Protein AF-A0A9W7ZQ31-F1 (afdb_monomer)

Secondary structure (DSSP, 8-state):
--GGGG-HHHHHHHHH-TTEEEEEEETTEEEEEEETTEEEE-EEEHHHHHHHS--TTSHHHHHHTTT--SS------EEEEE------SSS---HHHHHHTS-EEEEEE-HHHH--TT-TTPPPHHHHHHTTSS-EEE-HHHHHHHS-HHHHHHHHHHHHHHHHHHH--B-TTT--BEEEETTTTEEEEPP---SSTTSPPSSPPPGGGSS--GGGS-----EEEE-EEPTTSSEEEEB--TTSPTTB-B-EEEEPPTT--HHHHHHHHHHHHH--------------------EEEEHHHHHHHHHHHHHH----SS-SSS-B---TTSHHHHHHHHHHHS-TT--

Solvent-accessible surface area (backbone atoms only — not comparable to full-atom values): 20724 Å² total; per-residue (Å²): 130,68,77,65,42,70,36,44,71,53,48,32,48,45,57,64,15,88,51,18,35,31,40,45,24,50,73,76,21,34,35,24,32,76,48,83,79,46,26,44,81,41,65,44,40,26,68,59,47,56,75,77,41,79,68,77,44,36,81,77,38,61,65,45,74,79,62,72,71,90,83,77,80,75,62,60,49,27,63,75,50,68,60,69,86,76,83,83,61,96,64,85,63,63,55,67,70,54,55,46,76,28,45,26,39,33,28,38,45,50,44,84,70,76,67,60,92,87,66,89,86,67,81,50,74,65,55,61,60,43,72,79,47,89,54,44,74,37,56,52,74,57,45,53,76,19,36,52,78,72,53,35,55,56,48,51,53,41,52,55,44,50,52,47,55,71,72,50,42,45,30,92,89,76,66,42,56,35,42,70,35,47,43,41,56,25,43,43,63,60,78,69,76,40,97,41,99,88,47,73,55,84,55,82,84,58,71,78,75,55,81,90,57,71,90,32,41,81,86,81,84,55,59,45,73,44,81,45,66,41,97,84,70,54,32,36,42,28,12,37,44,90,90,47,52,70,57,38,38,36,40,43,33,43,67,53,53,94,93,55,51,71,62,52,30,48,34,50,46,42,30,73,66,62,68,46,87,64,82,91,76,82,92,87,83,90,75,94,85,88,58,75,34,67,45,80,43,45,52,68,58,52,49,48,38,53,50,53,42,69,74,65,77,48,90,45,62,63,44,93,70,71,62,17,65,60,60,79,88,40,65,55,31,46,52,51,52,52,60,67,68,56,66,96,84,80,124

Organism: NCBI:txid78921

Sequence (347 aa):
MSPQRSNTPLLSHLFTSPKARFIIFRDAEVLATGNDRAAQLDYLSARDILSLFRNPYSNETTALAATEPSGLTLPDWVLLGVEADHPTEHHHPDLPAFYAEQPVYWAVNVAPMCRQPGQEGTVEPLDRLLTQRPSTFSPPRQTGLALSSRESVLFAQATAMIDWNRRNQFCPSCGRHTVSSEAGYKRVCIPAEPAEPTATPVAPPCVNSRGVHNSAYPRTDAVAIVCVMSPDGQRVLLGRKAAFPKRWYTCVAGFVEPGETLENAVRREVLEETGVIVGNVIYYASQPWELDDAKWFDRGEVLKAIAEHTSTGQDRTTAAEGLALPPPFSIAFQLLKFWASQEKSLL

pLDDT: mean 77.86, std 16.25, range [33.97, 96.31]

Foldseek 3Di:
DDPQLQPLVLLLLQLQFQLEWEWEAAQLWTKWADDLQAIDGHTDGSVLDVVQDPRCSDPVNVVCVVPDDPDDADWQKAWLAFDDDPDPDPDPDPVSVVSSNTRTYIYTHCNVVVDDPPDDPDQRSVNVVCVVDNIDTHHLVSNLLNYDPVVNSSSVSRSQLNVLCVVLQAQPQPRAGWHAGSRSFFTHGDQQDAPDPPDDRPDDDGPVNDDDDCSGGRDDWDKAWDFAADPQLFKTKWAADPPAQPQETFTQMDTADVPHDSVRNVQVRCCVAPVDGDDDDDDDDDDDDHGGHIDMDGLVLLVVQVVVCVPPVDQCSPDVDGHHYDHCVDPRNVNSVVSSPDDSPPD

Nearest PDB structures (foldseek):
  6o3p-assembly1_B  TM=7.756E-01  e=2.724E-26  Mus musculus
  6o3p-assembly1_A  TM=7.764E-01  e=5.882E-25  Mus musculus
  6scx-assembly1_A  TM=7.846E-01  e=4.133E-24  Homo sapiens
  6scx-assembly1_B  TM=7.965E-01  e=1.707E-23  Homo sapiens
  6scx-assembly2_C-2  TM=7.894E-01  e=1.197E-23  Homo sapiens

Mean predicted aligned error: 11.86 Å

InterPro domains:
  IPR000086 NUDIX hydrolase domain [PF00293] (219-317)
  IPR000086 NUDIX hydrolase domain [PS51462] (218-347)
  IPR015376 Zinc ribbon, NADH pyrophosphatase [PF09297] (166-191)
  IPR015797 NUDIX hydrolase-like domain superfamily [SSF55811] (151-309)
  IPR020084 NUDIX hydrolase, conserved site [PS00893] (254-275)
  IPR049734 NADH pyrophosphatase-like, C-terminal domain [cd03429] (221-340)
  IPR050241 NAD-capped RNA hydrolase NudC subfamily [PTHR42904] (2-290)

Radius of gyration: 24.34 Å; Cα contacts (8 Å, |Δi|>4): 531; chains: 1; bounding box: 62×54×70 Å

Structure (mmCIF, N/CA/C/O backbone):
data_AF-A0A9W7ZQ31-F1
#
_entry.id   AF-A0A9W7ZQ31-F1
#
loop_
_atom_site.group_PDB
_atom_site.id
_atom_site.type_symbol
_atom_site.label_atom_id
_atom_site.label_alt_id
_atom_site.label_comp_id
_atom_site.label_asym_id
_atom_site.label_entity_id
_atom_site.label_seq_id
_atom_site.pdbx_PDB_ins_code
_atom_site.Cartn_x
_atom_site.Cartn_y
_atom_site.Cartn_z
_atom_site.occupancy
_atom_site.B_iso_or_equiv
_atom_site.auth_seq_id
_atom_site.auth_comp_id
_atom_site.auth_asym_id
_atom_site.auth_atom_id
_atom_site.pdbx_PDB_model_num
ATOM 1 N N . MET A 1 1 ? -4.568 4.931 -14.951 1.00 52.12 1 MET A N 1
ATOM 2 C CA . MET A 1 1 ? -3.194 5.105 -14.420 1.00 52.12 1 MET A CA 1
ATOM 3 C C . MET A 1 1 ? -2.607 6.394 -14.964 1.00 52.12 1 MET A C 1
ATOM 5 O O . MET A 1 1 ? -3.062 6.839 -16.011 1.00 52.12 1 MET A O 1
ATOM 9 N N . SER A 1 2 ? 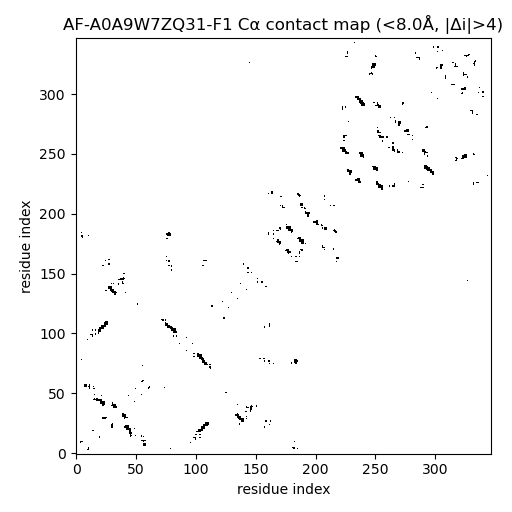-1.644 7.002 -14.262 1.00 61.31 2 SER A N 1
ATOM 10 C CA . SER A 1 2 ? -0.999 8.239 -14.725 1.00 61.31 2 SER A CA 1
ATOM 11 C C . SER A 1 2 ? -0.196 7.980 -16.013 1.00 61.31 2 SER A C 1
ATOM 13 O O . SER A 1 2 ? 0.644 7.077 -16.003 1.00 61.31 2 SER A O 1
ATOM 15 N N . PRO A 1 3 ? -0.391 8.763 -17.093 1.00 59.47 3 PRO A N 1
ATOM 16 C CA . PRO A 1 3 ? 0.323 8.597 -18.368 1.00 59.47 3 PRO A CA 1
ATOM 17 C C . PRO A 1 3 ? 1.846 8.781 -18.249 1.00 59.47 3 PRO A C 1
ATOM 19 O O . PRO A 1 3 ? 2.599 8.383 -19.133 1.00 59.47 3 PRO A O 1
ATOM 22 N N . GLN A 1 4 ? 2.323 9.350 -17.140 1.00 72.81 4 GLN A N 1
ATOM 23 C CA . GLN A 1 4 ? 3.748 9.548 -16.873 1.00 72.81 4 GLN A CA 1
ATOM 24 C C . GLN A 1 4 ? 4.483 8.232 -16.579 1.00 72.81 4 GLN A C 1
ATOM 26 O O . GLN A 1 4 ? 5.676 8.120 -16.842 1.00 72.81 4 GLN A O 1
ATOM 31 N N . ARG A 1 5 ? 3.776 7.214 -16.071 1.00 84.44 5 ARG A N 1
ATOM 32 C CA . ARG A 1 5 ? 4.381 5.946 -15.631 1.00 84.44 5 ARG A CA 1
ATOM 33 C C . ARG A 1 5 ? 4.799 5.026 -16.773 1.00 84.44 5 ARG A C 1
ATOM 35 O O . ARG A 1 5 ? 5.533 4.081 -16.530 1.00 84.44 5 ARG A O 1
ATOM 42 N N . SER A 1 6 ? 4.372 5.299 -18.001 1.00 83.44 6 SER A N 1
ATOM 43 C CA . SER A 1 6 ? 4.790 4.576 -19.209 1.00 83.44 6 SER A CA 1
ATOM 44 C C . SER A 1 6 ? 5.765 5.374 -20.085 1.00 83.44 6 SER A C 1
ATOM 46 O O . SER A 1 6 ? 6.171 4.894 -21.139 1.00 83.44 6 SER A O 1
ATOM 48 N N . ASN A 1 7 ? 6.128 6.600 -19.689 1.00 85.25 7 ASN A N 1
ATOM 49 C CA . ASN A 1 7 ? 7.012 7.472 -20.460 1.00 85.25 7 ASN A CA 1
ATOM 50 C C . ASN A 1 7 ? 8.479 7.216 -20.078 1.00 85.25 7 ASN A C 1
ATOM 52 O O . ASN A 1 7 ? 9.014 7.859 -19.179 1.00 85.25 7 ASN A O 1
ATOM 56 N N . THR A 1 8 ? 9.128 6.272 -20.761 1.00 85.62 8 THR A N 1
ATOM 57 C CA . THR A 1 8 ? 10.515 5.862 -20.478 1.00 85.62 8 THR A CA 1
ATOM 58 C C . THR A 1 8 ? 11.519 7.028 -20.446 1.00 85.62 8 THR A C 1
ATOM 60 O O . THR A 1 8 ? 12.262 7.106 -19.467 1.00 85.62 8 THR A O 1
ATOM 63 N N . PRO A 1 9 ? 11.532 7.978 -21.410 1.00 85.75 9 PRO A N 1
ATOM 64 C CA . PRO A 1 9 ? 12.397 9.160 -21.321 1.00 85.75 9 PRO A CA 1
ATOM 65 C C . PRO A 1 9 ? 12.208 9.974 -20.035 1.00 85.75 9 PRO A C 1
ATOM 67 O O . PRO A 1 9 ? 13.188 10.320 -19.374 1.00 85.75 9 PRO A O 1
ATOM 70 N N . LEU A 1 10 ? 10.955 10.232 -19.643 1.00 85.56 10 LEU A N 1
ATOM 71 C CA . LEU A 1 10 ? 10.645 10.937 -18.399 1.00 85.56 10 LEU A CA 1
ATOM 72 C C . LEU A 1 10 ? 11.101 10.136 -17.175 1.00 85.56 10 LEU A C 1
ATOM 74 O O . LEU A 1 10 ? 11.733 10.695 -16.285 1.00 85.56 10 LEU A O 1
ATOM 78 N N . LEU A 1 11 ? 10.820 8.832 -17.129 1.00 89.00 11 LEU A N 1
ATOM 79 C CA . LEU A 1 11 ? 11.230 7.972 -16.016 1.00 89.00 11 LEU A CA 1
ATOM 80 C C . LEU A 1 11 ? 12.748 7.928 -15.864 1.00 89.00 11 LEU A C 1
ATOM 82 O O . LEU A 1 11 ? 13.242 8.045 -14.748 1.00 89.00 11 LEU A O 1
ATOM 86 N N . SER A 1 12 ? 13.479 7.817 -16.974 1.00 89.88 12 SER A N 1
ATOM 87 C CA . SER A 1 12 ? 14.940 7.883 -16.985 1.00 89.88 12 SER A CA 1
ATOM 88 C C . SER A 1 12 ? 15.430 9.194 -16.389 1.00 89.88 12 SER A C 1
ATOM 90 O O . SER A 1 12 ? 16.311 9.188 -15.533 1.00 89.88 12 SER A O 1
ATOM 92 N N . HIS A 1 13 ? 14.828 10.308 -16.800 1.00 88.94 13 HIS A N 1
ATOM 93 C CA . HIS A 1 13 ? 15.183 11.621 -16.290 1.00 88.94 13 HIS A CA 1
ATOM 94 C C . HIS A 1 13 ? 14.926 11.740 -14.777 1.00 88.94 13 HIS A C 1
ATOM 96 O O . HIS A 1 13 ? 15.836 12.079 -14.018 1.00 88.94 13 HIS A O 1
ATOM 102 N N . LEU A 1 14 ? 13.722 11.368 -14.326 1.00 91.00 14 LEU A N 1
ATOM 103 C CA . LEU A 1 14 ? 13.330 11.357 -12.913 1.00 91.00 14 LEU A CA 1
ATOM 104 C C . LEU A 1 14 ? 14.219 10.441 -12.062 1.00 91.00 14 LEU A C 1
ATOM 106 O O . LEU A 1 14 ? 14.553 10.784 -10.932 1.00 91.00 14 LEU A O 1
ATOM 110 N N . PHE A 1 15 ? 14.618 9.286 -12.591 1.00 91.62 15 PHE A N 1
ATOM 111 C CA . PHE A 1 15 ? 15.484 8.333 -11.896 1.00 91.62 15 PHE A CA 1
ATOM 112 C C . PHE A 1 15 ? 16.885 8.905 -11.646 1.00 91.62 15 PHE A C 1
ATOM 114 O O . PHE A 1 15 ? 17.482 8.672 -10.599 1.00 91.62 15 PHE A O 1
ATOM 121 N N . THR A 1 16 ? 17.406 9.679 -12.600 1.00 92.06 16 THR A N 1
ATOM 122 C CA . THR A 1 16 ? 18.737 10.301 -12.510 1.00 92.06 16 THR A CA 1
ATOM 123 C C . THR A 1 16 ? 18.748 11.664 -11.818 1.00 92.06 16 THR A C 1
ATOM 125 O O . THR A 1 16 ? 19.819 12.246 -11.654 1.00 92.06 16 THR A O 1
ATOM 128 N N . SER A 1 17 ? 17.585 12.191 -11.420 1.00 91.31 17 SER A N 1
ATOM 129 C CA . SER A 1 17 ? 17.490 13.529 -10.832 1.00 91.31 17 SER A CA 1
ATOM 130 C C . SER A 1 17 ? 18.308 13.625 -9.535 1.00 91.31 17 SER A C 1
ATOM 132 O O . SER A 1 17 ? 18.201 12.750 -8.672 1.00 91.31 17 SER A O 1
ATOM 134 N N . PRO A 1 18 ? 19.077 14.709 -9.314 1.00 91.00 18 PRO A N 1
ATOM 135 C CA . PRO A 1 18 ? 19.783 14.924 -8.049 1.00 91.00 18 PRO A CA 1
ATOM 136 C C . PRO A 1 18 ? 18.826 15.099 -6.858 1.00 91.00 18 PRO A C 1
ATOM 138 O O . PRO A 1 18 ? 19.247 14.977 -5.709 1.00 91.00 18 PRO A O 1
ATOM 141 N N . LYS A 1 19 ? 17.540 15.372 -7.122 1.00 91.62 19 LYS A N 1
ATOM 142 C CA . LYS A 1 19 ? 16.470 15.486 -6.122 1.00 91.62 19 LYS A CA 1
ATOM 143 C C . LYS A 1 19 ? 15.714 14.168 -5.909 1.00 91.62 19 LYS A C 1
ATOM 145 O O . LYS A 1 19 ? 14.787 14.132 -5.098 1.00 91.62 19 LYS A O 1
ATOM 150 N N . ALA A 1 20 ? 16.098 13.095 -6.605 1.00 93.12 20 ALA A N 1
ATOM 151 C CA . ALA A 1 20 ? 15.500 11.783 -6.426 1.00 93.12 20 ALA A CA 1
ATOM 152 C C . ALA A 1 20 ? 15.891 11.166 -5.081 1.00 93.12 20 ALA A C 1
ATOM 154 O O . ALA A 1 20 ? 17.064 11.143 -4.694 1.00 93.12 20 ALA A O 1
ATOM 155 N N . ARG A 1 21 ? 14.881 10.648 -4.386 1.00 95.44 21 ARG A N 1
ATOM 156 C CA . ARG A 1 21 ? 14.984 9.993 -3.086 1.00 95.44 21 ARG A CA 1
ATOM 157 C C . ARG A 1 21 ? 14.442 8.578 -3.191 1.00 95.44 21 ARG A C 1
ATOM 159 O O . ARG A 1 21 ? 13.299 8.373 -3.600 1.00 95.44 21 ARG A O 1
ATOM 166 N N . PHE A 1 22 ? 15.257 7.610 -2.802 1.00 95.56 22 PHE A N 1
ATOM 167 C CA . PHE A 1 22 ? 14.946 6.192 -2.927 1.00 95.56 22 PHE A CA 1
ATOM 168 C C . PHE A 1 22 ? 14.743 5.572 -1.551 1.00 95.56 22 PHE A C 1
ATOM 170 O O . PHE A 1 22 ? 15.669 5.542 -0.741 1.00 95.56 22 PHE A O 1
ATOM 177 N N . ILE A 1 23 ? 13.535 5.068 -1.308 1.00 95.56 23 ILE A N 1
ATOM 178 C CA . ILE A 1 23 ? 13.203 4.253 -0.142 1.00 95.56 23 ILE A CA 1
ATOM 179 C C . ILE A 1 23 ? 13.668 2.827 -0.426 1.00 95.56 23 ILE A C 1
ATOM 181 O O . ILE A 1 23 ? 13.251 2.206 -1.411 1.00 95.56 23 ILE A O 1
ATOM 185 N N . ILE A 1 24 ? 14.533 2.310 0.439 1.00 93.56 24 ILE A N 1
ATOM 186 C CA . ILE A 1 24 ? 15.145 0.997 0.255 1.00 93.56 24 ILE A CA 1
ATOM 187 C C . ILE A 1 24 ? 14.440 -0.020 1.133 1.00 93.56 24 ILE A C 1
ATOM 189 O O . ILE A 1 24 ? 14.328 0.162 2.345 1.00 93.56 24 ILE A O 1
ATOM 193 N N . PHE A 1 25 ? 14.011 -1.110 0.512 1.00 92.19 25 PHE A N 1
ATOM 194 C CA . PHE A 1 25 ? 13.491 -2.280 1.192 1.00 92.19 25 PHE A CA 1
ATOM 195 C C . PHE A 1 25 ? 14.459 -3.446 1.046 1.00 92.19 25 PHE A C 1
ATOM 197 O O . PHE A 1 25 ? 15.050 -3.646 -0.017 1.00 92.19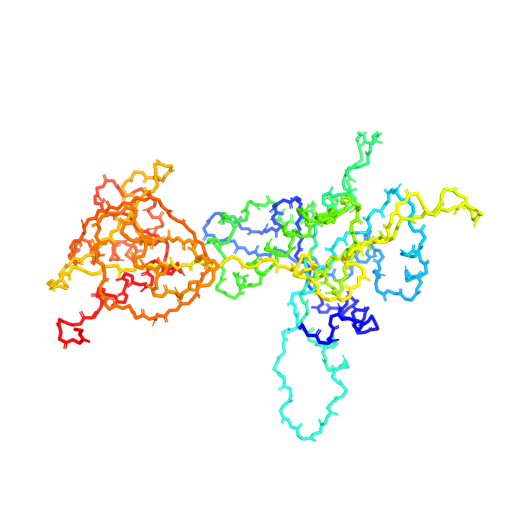 25 PHE A O 1
ATOM 204 N N . ARG A 1 26 ? 14.566 -4.251 2.098 1.00 87.50 26 ARG A N 1
ATOM 205 C CA . ARG A 1 26 ? 15.168 -5.582 2.070 1.00 87.50 26 ARG A CA 1
ATOM 206 C C . ARG A 1 26 ? 14.091 -6.565 2.506 1.00 87.50 26 ARG A C 1
ATOM 208 O O . ARG A 1 26 ? 13.668 -6.584 3.657 1.00 87.50 26 ARG A O 1
ATOM 215 N N . ASP A 1 27 ? 13.594 -7.331 1.542 1.00 83.44 27 ASP A N 1
ATOM 216 C CA . ASP A 1 27 ? 12.417 -8.181 1.680 1.00 83.44 27 ASP A CA 1
ATOM 217 C C . ASP A 1 27 ? 11.170 -7.368 2.048 1.00 83.44 27 ASP A C 1
ATOM 219 O O . ASP A 1 27 ? 10.549 -6.770 1.171 1.00 83.44 27 ASP A O 1
ATOM 223 N N . ALA A 1 28 ? 10.759 -7.407 3.316 1.00 81.06 28 ALA A N 1
ATOM 224 C CA . ALA A 1 28 ? 9.646 -6.616 3.831 1.00 81.06 28 ALA A CA 1
ATOM 225 C C . ALA A 1 28 ? 10.127 -5.417 4.649 1.00 81.06 28 ALA A C 1
ATOM 227 O O . ALA A 1 28 ? 9.328 -4.532 4.910 1.00 81.06 28 ALA A O 1
ATOM 228 N N . GLU A 1 29 ? 11.383 -5.385 5.084 1.00 90.62 29 GLU A N 1
ATOM 229 C CA . GLU A 1 29 ? 11.884 -4.364 6.000 1.00 90.62 29 GLU A CA 1
ATOM 230 C C . GLU A 1 29 ? 12.310 -3.114 5.242 1.00 90.62 29 GLU A C 1
ATOM 232 O O . GLU A 1 29 ? 12.837 -3.203 4.134 1.00 90.62 29 GLU A O 1
ATOM 237 N N . VAL A 1 30 ? 12.093 -1.949 5.847 1.00 93.06 30 VAL A N 1
ATOM 238 C CA . VAL A 1 30 ? 12.426 -0.646 5.262 1.00 93.06 30 VAL A CA 1
ATOM 239 C C . VAL A 1 30 ? 13.655 -0.062 5.941 1.00 93.06 30 VAL A C 1
ATOM 241 O O . VAL A 1 30 ? 13.819 -0.189 7.155 1.00 93.06 30 VAL A O 1
ATOM 244 N N . LEU A 1 31 ? 14.519 0.588 5.168 1.00 93.31 31 LEU A N 1
ATOM 245 C CA . LEU A 1 31 ? 15.643 1.337 5.706 1.00 93.31 31 LEU A CA 1
ATOM 246 C C . LEU A 1 31 ? 15.135 2.606 6.404 1.00 93.31 31 LEU A C 1
ATOM 248 O O . LEU A 1 31 ? 14.557 3.496 5.776 1.00 93.31 31 LEU A O 1
ATOM 252 N N . ALA A 1 32 ? 15.358 2.686 7.709 1.00 92.62 32 ALA A N 1
ATOM 253 C CA . ALA A 1 32 ? 14.934 3.806 8.533 1.00 92.62 32 ALA A CA 1
ATOM 254 C C . ALA A 1 32 ? 16.012 4.165 9.561 1.00 92.62 32 ALA A C 1
ATOM 256 O O . ALA A 1 32 ? 16.926 3.387 9.841 1.00 92.62 32 ALA A O 1
ATOM 257 N N . THR A 1 33 ? 15.893 5.359 10.126 1.00 89.62 33 THR A N 1
ATOM 258 C CA . THR A 1 33 ? 16.671 5.812 11.283 1.00 89.62 33 THR A CA 1
ATOM 259 C C . THR A 1 33 ? 15.746 6.047 12.471 1.00 89.62 33 THR A C 1
ATOM 261 O O . THR A 1 33 ? 14.526 6.152 12.318 1.00 89.62 33 THR A O 1
ATOM 264 N N . GLY A 1 34 ? 16.335 6.167 13.658 1.00 82.69 34 GLY A N 1
ATOM 265 C CA . GLY A 1 34 ? 15.606 6.457 14.887 1.00 82.69 34 GLY A CA 1
ATOM 266 C C . GLY A 1 34 ? 15.269 5.201 15.683 1.00 82.69 34 GLY A C 1
ATOM 267 O O . GLY A 1 34 ? 16.009 4.220 15.658 1.00 82.69 34 GLY A O 1
ATOM 268 N N . ASN A 1 35 ? 14.191 5.262 16.457 1.00 74.06 35 ASN A N 1
ATOM 269 C CA . ASN A 1 35 ? 13.749 4.176 17.331 1.00 74.06 35 ASN A CA 1
ATOM 270 C C . ASN A 1 35 ? 12.234 3.963 17.213 1.00 74.06 35 ASN A C 1
ATOM 272 O O . ASN A 1 35 ? 11.543 4.697 16.510 1.00 74.06 35 ASN A O 1
ATOM 276 N N . ASP A 1 36 ? 11.709 3.004 17.970 1.00 67.00 36 ASP A N 1
ATOM 277 C CA . ASP A 1 36 ? 10.298 2.588 17.976 1.00 67.00 36 ASP A CA 1
ATOM 278 C C . ASP A 1 36 ? 9.293 3.710 18.268 1.00 67.00 36 ASP A C 1
ATOM 280 O O . ASP A 1 36 ? 8.093 3.521 18.092 1.00 67.00 36 ASP A O 1
ATOM 284 N N . ARG A 1 37 ? 9.756 4.863 18.764 1.00 67.50 37 ARG A N 1
ATOM 285 C CA . ARG A 1 37 ? 8.916 6.007 19.145 1.00 67.50 37 ARG A CA 1
ATOM 286 C C . ARG A 1 37 ? 9.047 7.195 18.201 1.00 67.50 37 ARG A C 1
ATOM 288 O O . ARG A 1 37 ? 8.192 8.073 18.221 1.00 67.50 37 ARG A O 1
ATOM 295 N N . ALA A 1 38 ? 10.127 7.251 17.435 1.00 78.75 38 ALA A N 1
ATOM 296 C CA . ALA A 1 38 ? 10.403 8.307 16.479 1.00 78.75 38 ALA A CA 1
ATOM 297 C C . ALA A 1 38 ? 11.283 7.718 15.380 1.00 78.75 38 ALA A C 1
ATOM 299 O O . ALA A 1 38 ? 12.502 7.606 15.544 1.00 78.75 38 ALA A O 1
ATOM 300 N N . ALA A 1 39 ? 10.642 7.323 14.284 1.00 84.50 39 ALA A N 1
ATOM 301 C CA . ALA A 1 39 ? 11.318 6.808 13.109 1.00 84.50 39 ALA A CA 1
ATOM 302 C C . ALA A 1 39 ? 11.320 7.871 12.010 1.00 84.50 39 ALA A C 1
ATOM 304 O O . ALA A 1 39 ? 10.409 8.694 11.916 1.00 84.50 39 ALA A O 1
ATOM 305 N N . GLN A 1 40 ? 12.340 7.833 11.163 1.00 90.94 40 GLN A N 1
ATOM 306 C CA . GLN A 1 40 ? 12.386 8.591 9.916 1.00 90.94 40 GLN A CA 1
ATOM 307 C C . GLN A 1 40 ? 12.823 7.658 8.800 1.00 90.94 40 GLN A C 1
ATOM 309 O O . GLN A 1 40 ? 13.705 6.817 9.004 1.00 90.94 40 GLN A O 1
ATOM 314 N N . LEU A 1 41 ? 12.218 7.804 7.624 1.00 92.62 41 LEU A N 1
ATOM 315 C CA . LEU A 1 41 ? 12.675 7.058 6.461 1.00 92.62 41 LEU A CA 1
ATOM 316 C C . LEU A 1 41 ? 14.079 7.531 6.096 1.00 92.62 41 LEU A C 1
ATOM 318 O O . LEU A 1 41 ? 14.338 8.735 6.036 1.00 92.62 41 LEU A O 1
ATOM 322 N N . ASP A 1 42 ? 14.975 6.585 5.830 1.00 93.38 42 ASP A N 1
ATOM 323 C CA . ASP A 1 42 ? 16.252 6.924 5.226 1.00 93.38 42 ASP A CA 1
ATOM 324 C C . ASP A 1 42 ? 16.151 6.805 3.707 1.00 93.38 42 ASP A C 1
ATOM 326 O O . ASP A 1 42 ? 15.541 5.877 3.170 1.00 93.38 42 ASP A O 1
ATOM 330 N N . TYR A 1 43 ? 16.764 7.755 3.012 1.00 94.31 43 TYR A N 1
ATOM 331 C CA . TYR A 1 43 ? 16.704 7.849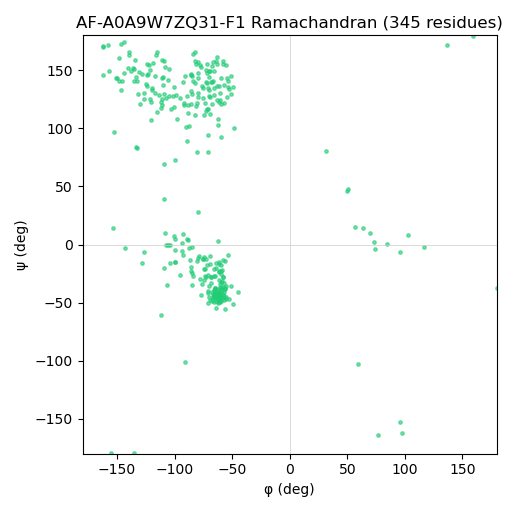 1.563 1.00 94.31 43 TYR A CA 1
ATOM 332 C C . TYR A 1 43 ? 18.106 7.751 0.981 1.00 94.31 43 TYR A C 1
ATOM 334 O O . TYR A 1 43 ? 19.020 8.467 1.402 1.00 94.31 43 TYR A O 1
ATOM 342 N N . LEU A 1 44 ? 18.255 6.923 -0.050 1.00 94.00 44 LEU A N 1
ATOM 343 C CA . LEU A 1 44 ? 19.422 6.987 -0.924 1.00 94.00 44 LEU A CA 1
ATOM 344 C C . LEU A 1 44 ? 19.195 8.023 -2.025 1.00 94.00 44 LEU A C 1
ATOM 346 O O . LEU A 1 44 ? 18.065 8.233 -2.474 1.00 94.00 44 LEU A O 1
ATOM 350 N N . SER A 1 45 ? 20.270 8.685 -2.444 1.00 94.44 45 SER A N 1
ATOM 351 C CA . SER A 1 45 ? 20.247 9.620 -3.570 1.00 94.44 45 SER A CA 1
ATOM 352 C C . SER A 1 45 ? 20.363 8.887 -4.909 1.00 94.44 45 SER A C 1
ATOM 354 O O . SER A 1 45 ? 20.807 7.739 -4.965 1.00 94.44 45 SER A O 1
ATOM 356 N N . ALA A 1 46 ? 20.060 9.569 -6.017 1.00 92.19 46 ALA A N 1
ATOM 357 C CA . ALA A 1 46 ? 20.362 9.040 -7.351 1.00 92.19 46 ALA A CA 1
ATOM 358 C C . ALA A 1 46 ? 21.847 8.679 -7.516 1.00 92.19 46 ALA A C 1
ATOM 360 O O . ALA A 1 46 ? 22.161 7.683 -8.156 1.00 92.19 46 ALA A O 1
ATOM 361 N N . ARG A 1 47 ? 22.772 9.441 -6.913 1.00 93.06 47 ARG A N 1
ATOM 362 C CA . ARG A 1 47 ? 24.211 9.137 -6.967 1.00 93.06 47 ARG A CA 1
ATOM 363 C C . ARG A 1 47 ? 24.532 7.812 -6.281 1.00 93.06 47 ARG A C 1
ATOM 365 O O . ARG A 1 47 ? 25.286 7.017 -6.834 1.00 93.06 47 ARG A O 1
ATOM 372 N N . ASP A 1 48 ? 23.961 7.587 -5.102 1.00 91.12 48 ASP A N 1
ATOM 373 C CA . ASP A 1 48 ? 24.136 6.339 -4.357 1.00 91.12 48 ASP A CA 1
ATOM 374 C C . ASP A 1 48 ? 23.603 5.159 -5.174 1.00 91.12 48 ASP A C 1
ATOM 376 O O . ASP A 1 48 ? 24.319 4.189 -5.413 1.00 91.12 48 ASP A O 1
ATOM 380 N N . ILE A 1 49 ? 22.380 5.286 -5.696 1.00 89.00 49 ILE A N 1
ATOM 381 C CA . ILE A 1 49 ? 21.733 4.264 -6.523 1.00 89.00 49 ILE A CA 1
ATOM 382 C C . ILE A 1 49 ? 22.518 3.981 -7.799 1.00 89.00 49 ILE A C 1
ATOM 384 O O . ILE A 1 49 ? 22.774 2.821 -8.096 1.00 89.00 49 ILE A O 1
ATOM 388 N N . LEU A 1 50 ? 22.955 5.007 -8.527 1.00 87.25 50 LEU A N 1
ATOM 389 C CA . LEU A 1 50 ? 23.694 4.842 -9.782 1.00 87.25 50 LEU A CA 1
ATOM 390 C C . LEU A 1 50 ? 25.124 4.321 -9.575 1.00 87.25 50 LEU A C 1
ATOM 392 O O . LEU A 1 50 ? 25.730 3.813 -10.515 1.00 87.25 50 LEU A O 1
ATOM 396 N N . SER A 1 51 ? 25.664 4.412 -8.354 1.00 85.69 51 SER A N 1
ATOM 397 C CA . SER A 1 51 ? 26.930 3.756 -7.999 1.00 85.69 51 SER A CA 1
ATOM 398 C C . SER A 1 51 ? 26.789 2.241 -7.810 1.00 85.69 51 SER A C 1
ATOM 400 O O . SER A 1 51 ? 27.777 1.514 -7.906 1.00 85.69 51 SER A O 1
ATOM 402 N N . LEU A 1 52 ? 25.563 1.770 -7.560 1.00 81.69 52 LEU A N 1
ATOM 403 C CA . LEU A 1 52 ? 25.230 0.371 -7.293 1.00 81.69 52 LEU A CA 1
ATOM 404 C C . LEU A 1 52 ? 24.520 -0.294 -8.482 1.00 81.69 52 LEU A C 1
ATOM 406 O O . LEU A 1 52 ? 24.712 -1.480 -8.741 1.00 81.69 52 LEU A O 1
ATOM 410 N N . PHE A 1 53 ? 23.701 0.466 -9.209 1.00 80.94 53 PHE A N 1
ATOM 411 C CA . PHE A 1 53 ? 22.752 -0.031 -10.198 1.00 80.94 53 PHE A CA 1
ATOM 412 C C . PHE A 1 53 ? 22.768 0.813 -11.471 1.00 80.94 53 PHE A C 1
ATOM 414 O O . PHE A 1 53 ? 23.022 2.015 -11.455 1.00 80.94 53 PHE A O 1
ATOM 421 N N . ARG A 1 54 ? 22.427 0.188 -12.601 1.00 82.31 54 ARG A N 1
ATOM 422 C CA . ARG A 1 54 ? 22.179 0.921 -13.849 1.00 82.31 54 ARG A CA 1
ATOM 423 C C . ARG A 1 54 ? 20.796 1.562 -13.820 1.00 82.31 54 ARG A C 1
ATOM 425 O O . ARG A 1 54 ? 19.883 1.050 -13.178 1.00 82.31 54 ARG A O 1
ATOM 432 N N . ASN A 1 55 ? 20.628 2.646 -14.576 1.00 85.50 55 ASN A N 1
ATOM 433 C CA . ASN A 1 55 ? 19.313 3.231 -14.814 1.00 85.50 55 ASN A CA 1
ATOM 434 C C . ASN A 1 55 ? 18.470 2.284 -15.698 1.00 85.50 55 ASN A C 1
ATOM 436 O O . ASN A 1 55 ? 18.786 2.140 -16.888 1.00 85.50 55 ASN A O 1
ATOM 440 N N . PRO A 1 56 ? 17.390 1.684 -15.161 1.00 82.69 56 PRO A N 1
ATOM 441 C CA . PRO A 1 56 ? 16.584 0.686 -15.867 1.00 82.69 56 PRO A CA 1
ATOM 442 C C . PRO A 1 56 ? 15.781 1.277 -17.036 1.00 82.69 56 PRO A C 1
ATOM 444 O O . PRO A 1 56 ? 15.310 0.543 -17.899 1.00 82.69 56 PRO A O 1
ATOM 447 N N . TYR A 1 57 ? 15.627 2.602 -17.076 1.00 85.12 57 TYR A N 1
ATOM 448 C CA . TYR A 1 57 ? 14.861 3.325 -18.090 1.00 85.12 57 TYR A CA 1
ATOM 449 C C . TYR A 1 57 ? 15.751 3.941 -19.178 1.00 85.12 57 TYR A C 1
ATOM 451 O O . TYR A 1 57 ? 15.261 4.661 -20.042 1.00 85.12 57 TYR A O 1
ATOM 459 N N . SER A 1 58 ? 17.060 3.683 -19.151 1.00 80.88 58 SER A N 1
ATOM 460 C CA . SER A 1 58 ? 17.965 4.134 -20.209 1.00 80.88 58 SER A CA 1
ATOM 461 C C . SER A 1 58 ? 17.719 3.375 -21.523 1.00 80.88 58 SER A C 1
ATOM 463 O O . SER A 1 58 ? 17.369 2.192 -21.519 1.00 80.88 58 SER A O 1
ATOM 465 N N . ASN A 1 59 ? 17.955 4.040 -22.660 1.00 64.31 59 ASN A N 1
ATOM 466 C CA . ASN A 1 59 ? 17.770 3.461 -24.001 1.00 64.31 59 ASN A CA 1
ATOM 467 C C . ASN A 1 59 ? 18.640 2.211 -24.252 1.00 64.31 59 ASN A C 1
ATOM 469 O O . ASN A 1 59 ? 18.283 1.361 -25.061 1.00 64.31 59 ASN A O 1
ATOM 473 N N . GLU A 1 60 ? 19.766 2.073 -23.545 1.00 52.78 60 GLU A N 1
ATOM 474 C CA . GLU A 1 60 ? 20.635 0.891 -23.622 1.00 52.78 60 GLU A CA 1
ATOM 475 C C . GLU A 1 60 ? 20.032 -0.327 -22.903 1.00 52.78 60 GLU A C 1
ATOM 477 O O . GLU A 1 60 ? 20.284 -1.464 -23.290 1.00 52.78 60 GLU A O 1
ATOM 482 N N . THR A 1 61 ? 19.190 -0.110 -21.886 1.00 51.09 61 THR A N 1
ATOM 483 C CA . THR A 1 61 ? 18.586 -1.190 -21.083 1.00 51.09 61 THR A CA 1
ATOM 484 C C . THR A 1 61 ? 17.316 -1.750 -21.729 1.00 51.09 61 THR A C 1
ATOM 486 O O . THR A 1 61 ? 16.985 -2.920 -21.542 1.00 51.09 61 THR A O 1
ATOM 489 N N . THR A 1 62 ? 16.631 -0.963 -22.568 1.00 46.84 62 THR A N 1
ATOM 490 C CA . THR A 1 62 ? 15.434 -1.409 -23.307 1.00 46.84 62 THR A CA 1
ATOM 491 C C . THR A 1 62 ? 15.750 -2.519 -24.317 1.00 46.84 62 THR A C 1
ATOM 493 O O . THR A 1 62 ? 14.892 -3.354 -24.590 1.00 46.84 62 THR A O 1
ATOM 496 N N . ALA A 1 63 ? 16.988 -2.567 -24.821 1.00 36.16 63 ALA A N 1
ATOM 497 C CA . ALA A 1 63 ? 17.477 -3.645 -25.678 1.00 36.16 63 ALA A CA 1
ATOM 498 C C . ALA A 1 63 ? 17.755 -4.950 -24.904 1.00 36.16 63 ALA A C 1
ATOM 500 O O . ALA A 1 63 ? 17.566 -6.026 -25.461 1.00 36.16 63 ALA A O 1
ATOM 501 N N . LEU A 1 64 ? 18.148 -4.866 -23.624 1.00 37.62 64 LEU A N 1
ATOM 502 C CA . LEU A 1 64 ? 18.449 -6.029 -22.777 1.00 37.62 64 LEU A CA 1
ATOM 503 C C . LEU A 1 64 ? 17.209 -6.639 -22.113 1.00 37.62 64 LEU A C 1
ATOM 505 O O . LEU A 1 64 ? 17.121 -7.859 -22.014 1.00 37.62 64 LEU A O 1
ATOM 509 N N . ALA A 1 65 ? 16.211 -5.834 -21.731 1.00 43.31 65 ALA A N 1
ATOM 510 C CA . ALA A 1 65 ? 14.957 -6.337 -21.152 1.00 43.31 65 ALA A CA 1
ATOM 511 C C . ALA A 1 65 ? 14.168 -7.259 -22.109 1.00 43.31 65 ALA A C 1
ATOM 513 O O . ALA A 1 65 ? 13.374 -8.080 -21.656 1.00 43.31 65 ALA A O 1
ATOM 514 N N . ALA A 1 66 ? 14.402 -7.137 -23.421 1.00 37.75 66 ALA A N 1
ATOM 515 C CA . ALA A 1 66 ? 13.862 -8.029 -24.447 1.00 37.75 66 ALA A CA 1
ATOM 516 C C . ALA A 1 66 ? 14.624 -9.364 -24.564 1.00 37.75 66 ALA A C 1
ATOM 518 O O . ALA A 1 66 ? 14.163 -10.261 -25.262 1.00 37.75 66 ALA A O 1
ATOM 519 N N . THR A 1 67 ? 15.777 -9.494 -23.905 1.00 37.56 67 THR A N 1
ATOM 520 C CA . THR A 1 67 ? 16.681 -10.643 -24.034 1.00 37.56 67 THR A CA 1
ATOM 521 C C . THR A 1 67 ? 17.063 -11.311 -22.720 1.00 37.56 67 THR A C 1
ATOM 523 O O . THR A 1 67 ? 17.721 -12.332 -22.811 1.00 37.56 67 THR A O 1
ATOM 526 N N . GLU A 1 68 ? 16.703 -10.790 -21.537 1.00 40.53 68 GLU A N 1
ATOM 527 C CA . GLU A 1 68 ? 17.139 -11.341 -20.236 1.00 40.53 68 GLU A CA 1
ATOM 528 C C . GLU A 1 68 ? 16.643 -12.786 -20.017 1.00 40.53 68 GLU A C 1
ATOM 530 O O . GLU A 1 68 ? 15.482 -13.001 -19.639 1.00 40.53 68 GLU A O 1
ATOM 535 N N . PRO A 1 69 ? 17.512 -13.800 -20.191 1.00 33.97 69 PRO A N 1
ATOM 536 C CA . PRO A 1 69 ? 17.201 -15.177 -19.873 1.00 33.97 69 PRO A CA 1
ATOM 537 C C . PRO A 1 69 ? 17.578 -15.387 -18.404 1.00 33.97 69 PRO A C 1
ATOM 539 O O . PRO A 1 69 ? 18.749 -15.329 -18.046 1.00 33.97 69 PRO A O 1
ATOM 542 N N . SER A 1 70 ? 16.582 -15.626 -17.548 1.00 41.66 70 SER A N 1
ATOM 543 C CA . SER A 1 70 ? 16.723 -16.316 -16.253 1.00 41.66 70 SER A CA 1
ATOM 544 C C . SER A 1 70 ? 18.074 -16.130 -15.528 1.00 41.66 70 SER A C 1
ATOM 546 O O . SER A 1 70 ? 18.922 -17.022 -15.575 1.00 41.66 70 SER A O 1
ATOM 548 N N . GLY A 1 71 ? 18.289 -15.013 -14.824 1.00 38.97 71 GLY A N 1
ATOM 549 C CA . GLY A 1 71 ? 19.469 -14.931 -13.952 1.00 38.97 71 GLY A CA 1
ATOM 550 C C . GLY A 1 71 ? 19.687 -13.640 -13.171 1.00 38.97 71 GLY A C 1
ATOM 551 O O . GLY A 1 71 ? 20.099 -13.709 -12.017 1.00 38.97 71 GLY A O 1
ATOM 552 N N . LEU A 1 72 ? 19.387 -12.473 -13.743 1.00 39.09 72 LEU A N 1
ATOM 553 C CA . LEU A 1 72 ? 19.557 -11.181 -13.068 1.00 39.09 72 LEU A CA 1
ATOM 554 C C . LEU A 1 72 ? 18.295 -10.334 -13.252 1.00 39.09 72 LEU A C 1
ATOM 556 O O . LEU A 1 72 ? 18.203 -9.481 -14.127 1.00 39.09 72 LEU A O 1
ATOM 560 N N . THR A 1 73 ? 17.289 -10.569 -12.409 1.00 52.09 73 THR A N 1
ATOM 561 C CA . THR A 1 73 ? 16.133 -9.672 -12.302 1.00 52.09 73 THR A CA 1
ATOM 562 C C . THR A 1 73 ? 16.611 -8.301 -11.836 1.00 52.09 73 THR A C 1
ATOM 564 O O . THR A 1 73 ? 16.966 -8.136 -10.668 1.00 52.09 73 THR A O 1
ATOM 567 N N . LEU A 1 74 ? 16.608 -7.312 -12.737 1.00 57.50 74 LEU A N 1
ATOM 568 C CA . LEU A 1 74 ? 16.608 -5.907 -12.332 1.00 57.50 74 LEU A CA 1
ATOM 569 C C . LEU A 1 74 ? 15.502 -5.723 -11.281 1.00 57.50 74 LEU A C 1
ATOM 571 O O . LEU A 1 74 ? 14.411 -6.276 -11.453 1.00 57.50 74 LEU A O 1
ATOM 575 N N . PRO A 1 75 ? 15.767 -5.007 -10.180 1.00 68.94 75 PRO A N 1
ATOM 576 C CA . PRO A 1 75 ? 14.796 -4.907 -9.108 1.00 68.94 75 PRO A CA 1
ATOM 577 C C . PRO A 1 75 ? 13.554 -4.148 -9.592 1.00 68.94 75 PRO A C 1
ATOM 579 O O . PRO A 1 75 ? 13.634 -3.276 -10.460 1.00 68.94 75 PRO A O 1
ATOM 582 N N . ASP A 1 76 ? 12.392 -4.485 -9.033 1.00 83.50 76 ASP A N 1
ATOM 583 C CA . ASP A 1 76 ? 11.129 -3.836 -9.383 1.00 83.50 76 ASP A CA 1
ATOM 584 C C . ASP A 1 76 ? 11.119 -2.400 -8.824 1.00 83.50 76 ASP A C 1
ATOM 586 O O . ASP A 1 76 ? 10.784 -2.164 -7.662 1.00 83.50 76 ASP A O 1
ATOM 590 N N . TRP A 1 77 ? 11.521 -1.431 -9.650 1.00 91.38 77 TRP A N 1
ATOM 591 C CA . TRP A 1 77 ? 11.522 -0.011 -9.297 1.00 91.38 77 TRP A CA 1
ATOM 592 C C . TRP A 1 77 ? 10.107 0.562 -9.317 1.00 91.38 77 TRP A C 1
ATOM 594 O O . TRP A 1 77 ? 9.415 0.506 -10.337 1.00 91.38 77 TRP A O 1
ATOM 604 N N . VAL A 1 78 ? 9.699 1.179 -8.210 1.00 94.25 78 VAL A N 1
ATOM 605 C CA . VAL A 1 78 ? 8.373 1.782 -8.052 1.00 94.25 78 VAL A CA 1
ATOM 606 C C . VAL A 1 78 ? 8.491 3.301 -7.992 1.00 94.25 78 VAL A C 1
ATOM 608 O O . VAL A 1 78 ? 9.112 3.829 -7.073 1.00 94.25 78 VAL A O 1
ATOM 611 N N . LEU A 1 79 ? 7.850 4.018 -8.918 1.00 94.44 79 LEU A N 1
ATOM 612 C CA . LEU A 1 79 ? 7.707 5.477 -8.831 1.00 94.44 79 LEU A CA 1
ATOM 613 C C . LEU A 1 79 ? 6.534 5.834 -7.908 1.00 94.44 79 LEU A C 1
ATOM 615 O O . LEU A 1 79 ? 5.369 5.618 -8.254 1.00 94.44 79 LEU A O 1
ATOM 619 N N . LEU A 1 80 ? 6.813 6.419 -6.747 1.00 93.44 80 LEU A N 1
ATOM 620 C CA . LEU A 1 80 ? 5.775 6.834 -5.796 1.00 93.44 80 LEU A CA 1
ATOM 621 C C . LEU A 1 80 ? 5.100 8.124 -6.262 1.00 93.44 80 LEU A C 1
ATOM 623 O O . LEU A 1 80 ? 3.869 8.205 -6.295 1.00 93.44 80 LEU A O 1
ATOM 627 N N . GLY A 1 81 ? 5.901 9.077 -6.737 1.00 89.94 81 GLY A N 1
ATOM 628 C CA . GLY A 1 81 ? 5.417 10.324 -7.311 1.00 89.94 81 GLY A CA 1
ATOM 629 C C . GLY A 1 81 ? 6.469 11.424 -7.305 1.00 89.94 81 GLY A C 1
ATOM 630 O O . GLY A 1 81 ? 7.591 11.235 -6.834 1.00 89.94 81 GLY A O 1
ATOM 631 N N . VAL A 1 82 ? 6.069 12.573 -7.838 1.00 88.12 82 VAL A N 1
ATOM 632 C CA . VAL A 1 82 ? 6.825 13.824 -7.804 1.00 88.12 82 VAL A CA 1
ATOM 633 C C . VAL A 1 82 ? 6.097 14.766 -6.856 1.00 88.12 82 VAL A C 1
ATOM 635 O O . VAL A 1 82 ? 4.883 14.935 -6.966 1.00 88.12 82 VAL A O 1
ATOM 638 N N . GLU A 1 83 ? 6.820 15.354 -5.914 1.00 86.25 83 GLU A N 1
ATOM 639 C CA . GLU A 1 83 ? 6.278 16.349 -5.002 1.00 86.25 83 GLU A CA 1
ATOM 640 C C . GLU A 1 83 ? 6.447 17.734 -5.618 1.00 86.25 83 GLU A C 1
ATOM 642 O O . GLU A 1 83 ? 7.537 18.298 -5.609 1.00 86.25 83 GLU A O 1
ATOM 647 N N . ALA A 1 84 ? 5.368 18.262 -6.184 1.00 77.81 84 ALA A N 1
ATOM 648 C CA . ALA A 1 84 ? 5.372 19.566 -6.824 1.00 77.81 84 ALA A CA 1
ATOM 649 C C . ALA A 1 84 ? 3.996 20.223 -6.730 1.00 77.81 84 ALA A C 1
ATOM 651 O O . ALA A 1 84 ? 2.976 19.556 -6.924 1.00 77.81 84 ALA A O 1
ATOM 652 N N . ASP A 1 85 ? 3.981 21.540 -6.541 1.00 70.81 85 ASP A N 1
ATOM 653 C CA . ASP A 1 85 ? 2.793 22.347 -6.795 1.00 70.81 85 ASP A CA 1
ATOM 654 C C . ASP A 1 85 ? 2.636 22.485 -8.308 1.00 70.81 85 ASP A C 1
ATOM 656 O O . ASP A 1 85 ? 3.479 23.075 -8.990 1.00 70.81 85 ASP A O 1
ATOM 660 N N . HIS A 1 86 ? 1.595 21.862 -8.860 1.00 65.75 86 HIS A N 1
ATOM 661 C CA . HIS A 1 86 ? 1.406 21.840 -10.303 1.00 65.75 86 HIS A CA 1
ATOM 662 C C . HIS A 1 86 ? 1.198 23.277 -10.811 1.00 65.75 86 HIS A C 1
ATOM 664 O O . HIS A 1 86 ? 0.285 23.949 -10.328 1.00 65.75 86 HIS A O 1
ATOM 670 N N . PRO A 1 87 ? 2.001 23.766 -11.775 1.00 64.19 87 PRO A N 1
ATOM 671 C CA . PRO A 1 87 ? 1.818 25.105 -12.320 1.00 64.19 87 PRO A CA 1
ATOM 672 C C . PRO A 1 87 ? 0.422 25.233 -12.934 1.00 64.19 87 PRO A C 1
ATOM 674 O O . PRO A 1 87 ? 0.055 24.467 -13.823 1.00 64.19 87 PRO A O 1
ATOM 677 N N . THR A 1 88 ? -0.360 26.184 -12.424 1.00 60.19 88 THR A N 1
ATOM 678 C CA . THR A 1 88 ? -1.754 26.438 -12.820 1.00 60.19 88 THR A CA 1
ATOM 679 C C . THR A 1 88 ? -1.887 27.502 -13.912 1.00 60.19 88 THR A C 1
ATOM 681 O O . THR A 1 88 ? -2.989 27.729 -14.408 1.00 60.19 88 THR A O 1
ATOM 684 N N . GLU A 1 89 ? -0.793 28.163 -14.302 1.00 53.12 89 GLU A N 1
ATOM 685 C CA . GLU A 1 89 ? -0.827 29.250 -15.283 1.00 53.12 89 GLU A CA 1
ATOM 686 C C . GLU A 1 89 ? -0.910 28.753 -16.738 1.00 53.12 89 GLU A C 1
ATOM 688 O O . GLU A 1 89 ? -0.364 27.716 -17.109 1.00 53.12 89 GLU A O 1
ATOM 693 N N . HIS A 1 90 ? -1.594 29.538 -17.579 1.00 49.50 90 HIS A N 1
ATOM 694 C CA . HIS A 1 90 ? -2.018 29.248 -18.960 1.00 49.50 90 HIS A CA 1
ATOM 695 C C . HIS A 1 90 ? -0.906 28.994 -19.998 1.00 49.50 90 HIS A C 1
ATOM 697 O O . HIS A 1 90 ? -1.201 28.790 -21.178 1.00 49.50 90 HIS A O 1
ATOM 703 N N . HIS A 1 91 ? 0.361 28.978 -19.597 1.00 51.59 91 HIS A N 1
ATOM 704 C CA . HIS A 1 91 ? 1.450 28.522 -20.447 1.00 51.59 91 HIS A CA 1
ATOM 705 C C . HIS A 1 91 ? 1.763 27.086 -20.079 1.00 51.59 91 HIS A C 1
ATOM 707 O O . HIS A 1 91 ? 2.318 26.861 -19.014 1.00 51.59 91 HIS A O 1
ATOM 713 N N . HIS A 1 92 ? 1.411 26.138 -20.955 1.00 53.56 92 HIS A N 1
ATOM 714 C CA . HIS A 1 92 ? 1.858 24.749 -20.865 1.00 53.56 92 HIS A CA 1
ATOM 715 C C . HIS A 1 92 ? 3.380 24.732 -20.651 1.00 53.56 92 HIS A C 1
ATOM 717 O O . HIS A 1 92 ? 4.115 24.922 -21.626 1.00 53.56 92 HIS A O 1
ATOM 723 N N . PRO A 1 93 ? 3.883 24.543 -19.417 1.00 61.50 93 PRO A N 1
ATOM 724 C CA . PRO A 1 93 ? 5.307 24.374 -19.236 1.00 61.50 93 PRO A CA 1
ATOM 725 C C . PRO A 1 93 ? 5.662 23.038 -19.883 1.00 61.50 93 PRO A C 1
ATOM 727 O O . PRO A 1 93 ? 4.822 22.134 -19.959 1.00 61.50 93 PRO A O 1
ATOM 730 N N . ASP A 1 94 ? 6.901 22.888 -20.337 1.00 70.06 94 ASP A N 1
ATOM 731 C CA . ASP A 1 94 ? 7.446 21.558 -20.583 1.00 70.06 94 ASP A CA 1
ATOM 732 C C . ASP A 1 94 ? 7.400 20.790 -19.250 1.00 70.06 94 AS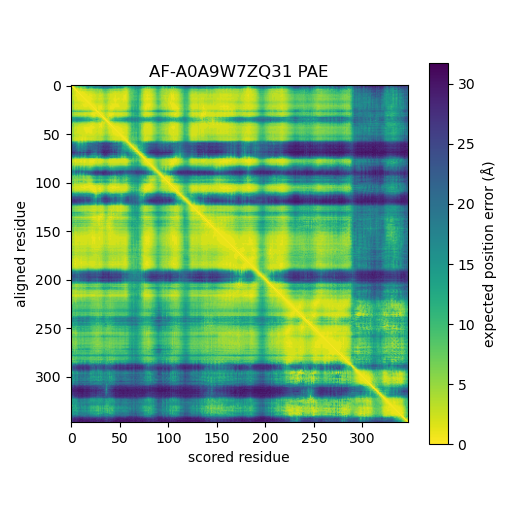P A C 1
ATOM 734 O O . ASP A 1 94 ? 8.260 20.942 -18.384 1.00 70.06 94 ASP A O 1
ATOM 738 N N . LEU A 1 95 ? 6.308 20.051 -19.034 1.00 67.56 95 LEU A N 1
ATOM 739 C CA . LEU A 1 95 ? 6.015 19.366 -17.781 1.00 67.56 95 LEU A CA 1
ATOM 740 C C . LEU A 1 95 ? 7.126 18.378 -17.405 1.00 67.56 95 LEU A C 1
ATOM 742 O O . LEU A 1 95 ? 7.521 18.379 -16.241 1.00 67.56 95 LEU A O 1
ATOM 746 N N . PRO A 1 96 ? 7.683 17.580 -18.339 1.00 67.06 96 PRO A N 1
ATOM 747 C CA . PRO A 1 96 ? 8.909 16.828 -18.096 1.00 67.06 96 PRO A CA 1
ATOM 748 C C . PRO A 1 96 ? 10.057 17.658 -17.509 1.00 67.06 96 PRO A C 1
ATOM 750 O O . PRO A 1 96 ? 10.602 17.272 -16.474 1.00 67.06 96 PRO A O 1
ATOM 753 N N . ALA A 1 97 ? 10.393 18.799 -18.119 1.00 69.88 97 ALA A N 1
ATOM 754 C CA . ALA A 1 97 ? 11.463 19.676 -17.636 1.00 69.88 97 ALA A CA 1
ATOM 755 C C . ALA A 1 97 ? 11.120 20.370 -16.305 1.00 69.88 97 ALA A C 1
ATOM 757 O O . ALA A 1 97 ? 12.008 20.670 -15.514 1.00 69.88 97 ALA A O 1
ATOM 758 N N . PHE A 1 98 ? 9.840 20.605 -16.021 1.00 74.94 98 PHE A N 1
ATOM 759 C CA . PHE A 1 98 ? 9.401 21.112 -14.724 1.00 74.94 98 PHE A CA 1
ATOM 760 C C . PHE A 1 98 ? 9.544 20.050 -13.625 1.00 74.94 98 PHE A C 1
ATOM 762 O O . PHE A 1 98 ? 10.141 20.320 -12.586 1.00 74.94 98 PHE A O 1
ATOM 769 N N . TYR A 1 99 ? 9.030 18.836 -13.850 1.00 72.25 99 TYR A N 1
ATOM 770 C CA . TYR A 1 99 ? 9.056 17.748 -12.863 1.00 72.25 99 TYR A CA 1
ATOM 771 C C . TYR A 1 99 ? 10.464 17.207 -12.595 1.00 72.25 99 TYR A C 1
ATOM 773 O O . TYR A 1 99 ? 10.732 16.747 -11.488 1.00 72.25 99 TYR A O 1
ATOM 781 N N . ALA A 1 100 ? 11.363 17.298 -13.575 1.00 68.81 100 ALA A N 1
ATOM 782 C CA . ALA A 1 100 ? 12.799 17.059 -13.435 1.00 68.81 100 ALA A CA 1
ATOM 783 C C . ALA A 1 100 ? 13.426 17.710 -12.195 1.00 68.81 100 ALA A C 1
ATOM 785 O O . ALA A 1 100 ? 14.262 17.120 -11.503 1.00 68.81 100 ALA A O 1
ATOM 786 N N . GLU A 1 101 ? 12.992 18.940 -11.927 1.00 76.00 101 GLU A N 1
ATOM 787 C CA . GLU A 1 101 ? 13.533 19.813 -10.897 1.00 76.00 101 GLU A CA 1
ATOM 788 C C . GLU A 1 101 ? 12.799 19.699 -9.562 1.00 76.00 101 GLU A C 1
ATOM 790 O O . GLU A 1 101 ? 13.059 20.475 -8.641 1.00 76.00 101 GLU A O 1
ATOM 795 N N . GLN A 1 102 ? 11.902 18.734 -9.417 1.00 84.81 102 GLN A N 1
ATOM 796 C CA . GLN A 1 102 ? 11.100 18.558 -8.215 1.00 84.81 102 GLN A CA 1
ATOM 797 C C . GLN A 1 102 ? 11.570 17.321 -7.438 1.00 84.81 102 GLN A C 1
ATOM 799 O O . GLN A 1 102 ? 12.130 16.394 -8.032 1.00 84.81 102 GLN A O 1
ATOM 804 N N . PRO A 1 103 ? 11.390 17.277 -6.104 1.00 89.69 103 PRO A N 1
ATOM 805 C CA . PRO A 1 103 ? 11.625 16.060 -5.339 1.00 89.69 103 PRO A CA 1
ATOM 806 C C . PRO A 1 103 ? 10.817 14.895 -5.914 1.00 89.69 103 PRO A C 1
ATOM 808 O O . PRO A 1 103 ? 9.603 14.986 -6.084 1.00 89.69 103 PRO A O 1
ATOM 811 N N . VAL A 1 104 ? 11.493 13.790 -6.211 1.00 92.50 104 VAL A N 1
ATOM 812 C CA . VAL A 1 104 ? 10.866 12.583 -6.756 1.00 92.50 104 VAL A CA 1
ATOM 813 C C . VAL A 1 104 ? 11.182 11.396 -5.870 1.00 92.50 104 VAL A C 1
ATOM 815 O O . VAL A 1 104 ? 12.315 11.221 -5.421 1.00 92.50 104 VAL A O 1
ATOM 818 N N . TYR A 1 105 ? 10.165 10.584 -5.612 1.00 95.25 105 TYR A N 1
ATOM 819 C CA . TYR A 1 105 ? 10.243 9.482 -4.671 1.00 95.25 105 TYR A CA 1
ATOM 820 C C . TYR A 1 105 ? 10.112 8.148 -5.389 1.00 95.25 105 TYR A C 1
ATOM 822 O O . TYR A 1 105 ? 9.156 7.904 -6.130 1.00 95.25 105 TYR A O 1
ATOM 830 N N . TRP A 1 106 ? 11.066 7.271 -5.112 1.00 95.94 106 TRP A N 1
ATOM 831 C CA . TRP A 1 106 ? 11.116 5.908 -5.615 1.00 95.94 106 TRP A CA 1
ATOM 832 C C . TRP A 1 106 ? 11.150 4.920 -4.452 1.00 95.94 106 TRP A C 1
ATOM 834 O O . TRP A 1 106 ? 11.627 5.246 -3.367 1.00 95.94 106 TRP A O 1
ATOM 844 N N . ALA A 1 107 ? 10.686 3.700 -4.689 1.00 95.56 107 ALA A N 1
ATOM 845 C CA . ALA A 1 107 ? 10.883 2.572 -3.790 1.00 95.56 107 ALA A CA 1
ATOM 846 C C . ALA A 1 107 ? 11.460 1.378 -4.550 1.00 95.56 107 ALA A C 1
ATOM 848 O O . ALA A 1 107 ? 11.158 1.176 -5.730 1.00 95.56 107 ALA A O 1
ATOM 849 N N . VAL A 1 108 ? 12.288 0.589 -3.869 1.00 92.50 108 VAL A N 1
ATOM 850 C CA . VAL A 1 108 ? 12.906 -0.612 -4.438 1.00 92.50 108 VAL A CA 1
ATOM 851 C C . VAL A 1 108 ? 13.124 -1.672 -3.365 1.00 92.50 108 VAL A C 1
ATOM 853 O O . VAL A 1 108 ? 13.511 -1.345 -2.245 1.00 92.50 108 VAL A O 1
ATOM 856 N N . ASN A 1 109 ? 12.901 -2.943 -3.707 1.00 89.12 109 ASN A N 1
ATOM 857 C CA . ASN A 1 109 ? 13.316 -4.078 -2.885 1.00 89.12 109 ASN A CA 1
ATOM 858 C C . ASN A 1 109 ? 14.598 -4.689 -3.452 1.00 89.12 109 ASN A C 1
ATOM 860 O O . ASN A 1 109 ? 14.602 -5.194 -4.574 1.00 89.12 109 ASN A O 1
ATOM 864 N N . VAL A 1 110 ? 15.665 -4.670 -2.659 1.00 84.38 110 VAL A N 1
ATOM 865 C CA . VAL A 1 110 ? 17.001 -5.136 -3.061 1.00 84.38 110 VAL A CA 1
ATOM 866 C C . VAL A 1 110 ? 17.262 -6.603 -2.704 1.00 84.38 110 VAL A C 1
ATOM 868 O O . VAL A 1 110 ? 18.233 -7.177 -3.180 1.00 84.38 110 VAL A O 1
ATOM 871 N N . ALA A 1 111 ? 16.391 -7.262 -1.927 1.00 75.06 111 ALA A N 1
ATOM 872 C CA . ALA A 1 111 ? 16.618 -8.643 -1.473 1.00 75.06 111 ALA A CA 1
ATOM 873 C C . ALA A 1 111 ? 16.825 -9.698 -2.582 1.00 75.06 111 ALA A C 1
ATOM 875 O O . ALA A 1 111 ? 17.660 -10.585 -2.386 1.00 75.06 111 ALA A O 1
ATOM 876 N N . PRO A 1 112 ? 16.151 -9.634 -3.752 1.00 62.78 112 PRO A N 1
ATOM 877 C CA . PRO A 1 112 ? 16.443 -10.540 -4.867 1.00 62.78 112 PRO A CA 1
ATOM 878 C C . PRO A 1 112 ? 17.889 -10.447 -5.381 1.00 62.78 112 PRO A C 1
ATOM 880 O O . PRO A 1 112 ? 18.350 -11.354 -6.065 1.00 62.78 112 PRO A O 1
ATOM 883 N N . MET A 1 113 ? 18.604 -9.369 -5.050 1.00 58.66 113 MET A N 1
ATOM 884 C CA . MET A 1 113 ? 19.959 -9.073 -5.520 1.00 58.66 113 MET A CA 1
ATOM 885 C C . MET A 1 113 ? 21.040 -9.543 -4.538 1.00 58.66 113 MET A C 1
ATOM 887 O O . MET A 1 113 ? 22.139 -9.889 -4.962 1.00 58.66 113 MET A O 1
ATOM 891 N N . CYS A 1 114 ? 20.705 -9.642 -3.247 1.00 52.59 114 CYS A N 1
ATOM 892 C CA . CYS A 1 114 ? 21.613 -10.103 -2.193 1.00 52.59 114 CYS A CA 1
ATOM 893 C C . CYS A 1 114 ? 21.834 -11.632 -2.207 1.00 52.59 114 CYS A C 1
ATOM 895 O O . CYS A 1 114 ? 22.713 -12.141 -1.514 1.00 52.59 114 CYS A O 1
ATOM 897 N N . ARG A 1 115 ? 21.022 -12.396 -2.955 1.00 50.50 115 ARG A N 1
ATOM 898 C CA . ARG A 1 115 ? 21.090 -13.866 -3.026 1.00 50.50 115 ARG A CA 1
ATOM 899 C C . ARG A 1 115 ? 21.834 -14.326 -4.280 1.00 50.50 115 ARG A C 1
ATOM 901 O O . ARG A 1 115 ? 21.220 -14.855 -5.201 1.00 50.50 115 ARG A O 1
ATOM 908 N N . GLN A 1 116 ? 23.157 -14.169 -4.312 1.00 48.09 116 GLN A N 1
ATOM 909 C CA . GLN A 1 116 ? 23.985 -14.953 -5.234 1.00 48.09 116 GLN A CA 1
ATOM 910 C C . GLN A 1 116 ? 24.462 -16.235 -4.530 1.00 48.09 116 GLN A C 1
ATOM 912 O O . GLN A 1 116 ? 25.130 -16.145 -3.497 1.00 48.09 116 GLN A O 1
ATOM 917 N N . PRO A 1 117 ? 24.123 -17.436 -5.035 1.00 39.59 117 PRO A N 1
ATOM 918 C CA . PRO A 1 117 ? 24.621 -18.682 -4.463 1.00 39.59 117 PRO A CA 1
ATOM 919 C C . PRO A 1 117 ? 26.156 -18.733 -4.535 1.00 39.59 117 PRO A C 1
ATOM 921 O O . PRO A 1 117 ? 26.721 -18.624 -5.620 1.00 39.59 117 PRO A O 1
ATOM 924 N N . GLY A 1 118 ? 26.831 -18.929 -3.396 1.00 49.69 118 GLY A N 1
ATOM 925 C CA . GLY A 1 118 ? 28.267 -19.247 -3.352 1.00 49.69 118 GLY A CA 1
ATOM 926 C C . GLY A 1 118 ? 29.237 -18.115 -2.985 1.00 49.69 118 GLY A C 1
ATOM 927 O O . GLY A 1 118 ? 30.442 -18.335 -3.064 1.00 49.69 118 GLY A O 1
ATOM 928 N N . GLN A 1 119 ? 28.766 -16.940 -2.552 1.00 48.91 119 GLN A N 1
ATOM 929 C CA . GLN A 1 119 ? 29.633 -15.874 -2.020 1.00 48.91 119 GLN A CA 1
ATOM 930 C C . GLN A 1 119 ? 29.466 -15.689 -0.505 1.00 48.91 119 GLN A C 1
ATOM 932 O O . GLN A 1 119 ? 28.953 -14.679 -0.028 1.00 48.91 119 GLN A O 1
ATOM 937 N N . GLU A 1 120 ? 29.922 -16.665 0.280 1.00 38.41 120 GLU A N 1
ATOM 938 C CA . GLU A 1 120 ? 30.169 -16.443 1.708 1.00 38.41 120 GLU A CA 1
ATOM 939 C C . GLU A 1 120 ? 31.420 -15.559 1.868 1.00 38.41 120 GLU A C 1
ATOM 941 O O . GLU A 1 120 ? 32.517 -15.945 1.468 1.00 38.41 120 GLU A O 1
ATOM 946 N N . GLY A 1 121 ? 31.265 -14.356 2.436 1.00 46.78 121 GLY A N 1
ATOM 947 C CA . GLY A 1 121 ? 32.393 -13.529 2.898 1.00 46.78 121 GLY A CA 1
ATOM 948 C C . GLY A 1 121 ? 32.610 -12.172 2.215 1.00 46.78 121 GLY A C 1
ATOM 949 O O . GLY A 1 121 ? 33.493 -11.429 2.641 1.00 46.78 121 GLY A O 1
ATOM 950 N N . THR A 1 122 ? 31.817 -11.784 1.213 1.00 50.16 122 THR A N 1
ATOM 951 C CA . THR A 1 122 ? 31.858 -10.420 0.650 1.00 50.16 122 THR A CA 1
ATOM 952 C C . THR A 1 122 ? 30.685 -9.585 1.151 1.00 50.16 122 THR A C 1
ATOM 954 O O . THR A 1 122 ? 29.541 -9.880 0.829 1.00 50.16 122 THR A O 1
ATOM 957 N N . VAL A 1 123 ? 30.964 -8.511 1.898 1.00 56.69 123 VAL A N 1
ATOM 958 C CA . VAL A 1 123 ? 29.956 -7.495 2.247 1.00 56.69 123 VAL A CA 1
ATOM 959 C C . VAL A 1 123 ? 29.439 -6.850 0.952 1.00 56.69 123 VAL A C 1
ATOM 961 O O . VAL A 1 123 ? 30.235 -6.310 0.163 1.00 56.69 123 VAL A O 1
ATOM 964 N N . GLU A 1 124 ? 28.123 -6.920 0.725 1.00 71.06 124 GLU A N 1
ATOM 965 C CA . GLU A 1 124 ? 27.459 -6.377 -0.465 1.00 71.06 124 GLU A CA 1
ATOM 966 C C . GLU A 1 124 ? 27.816 -4.883 -0.637 1.00 71.06 124 GLU A C 1
ATOM 968 O O . GLU A 1 124 ? 27.967 -4.167 0.359 1.00 71.06 124 GLU A O 1
ATOM 973 N N . PRO A 1 125 ? 27.987 -4.360 -1.868 1.00 78.44 125 PRO A N 1
ATOM 974 C CA . PRO A 1 125 ? 28.233 -2.931 -2.090 1.00 78.44 125 PRO A CA 1
ATOM 975 C C . PRO A 1 125 ? 27.225 -2.007 -1.384 1.00 78.44 125 PRO A C 1
ATOM 977 O O . PRO A 1 125 ? 27.620 -0.966 -0.858 1.00 78.44 125 PRO A O 1
ATOM 980 N N . LEU A 1 126 ? 25.955 -2.420 -1.303 1.00 81.88 126 LEU A N 1
ATOM 981 C CA . LEU A 1 126 ? 24.930 -1.719 -0.534 1.00 81.88 126 LEU A CA 1
ATOM 982 C C . LEU A 1 126 ? 25.242 -1.726 0.968 1.00 81.88 126 LEU A C 1
ATOM 984 O O . LEU A 1 126 ? 25.244 -0.668 1.584 1.00 81.88 126 LEU A O 1
ATOM 988 N N . ASP A 1 127 ? 25.570 -2.875 1.562 1.00 82.75 127 ASP A N 1
ATOM 989 C CA . ASP A 1 127 ? 25.920 -2.956 2.987 1.00 82.75 127 ASP A CA 1
ATOM 990 C C . ASP A 1 127 ? 27.130 -2.075 3.332 1.00 82.75 127 ASP A C 1
ATOM 992 O O . ASP A 1 127 ? 27.136 -1.400 4.363 1.00 82.75 127 ASP A O 1
ATOM 996 N N . ARG A 1 128 ? 28.133 -1.996 2.446 1.00 83.94 128 ARG A N 1
ATOM 997 C CA . ARG A 1 128 ? 29.279 -1.083 2.616 1.00 83.94 128 ARG A CA 1
ATOM 998 C C . ARG A 1 128 ? 28.863 0.385 2.625 1.00 83.94 128 ARG A C 1
ATOM 1000 O O . ARG A 1 128 ? 29.378 1.149 3.440 1.00 83.94 128 ARG A O 1
ATOM 1007 N N . LEU A 1 129 ? 27.940 0.768 1.744 1.00 85.25 129 LEU A N 1
ATOM 1008 C CA . LEU A 1 129 ? 27.370 2.113 1.725 1.00 85.25 129 LEU A CA 1
ATOM 1009 C C . LEU A 1 129 ? 26.582 2.394 3.016 1.00 85.25 129 LEU A C 1
ATOM 1011 O O . LEU A 1 129 ? 26.725 3.462 3.609 1.00 85.25 129 LEU A O 1
ATOM 1015 N N . LEU A 1 130 ? 25.788 1.424 3.478 1.00 86.88 130 LEU A N 1
ATOM 1016 C CA . LEU A 1 130 ? 24.947 1.561 4.669 1.00 86.88 130 LEU A CA 1
ATOM 1017 C C . LEU A 1 130 ? 25.745 1.553 5.978 1.00 86.88 130 LEU A C 1
ATOM 1019 O O . LEU A 1 130 ? 25.338 2.215 6.924 1.00 86.88 130 LEU A O 1
ATOM 1023 N N . THR A 1 131 ? 26.911 0.900 6.028 1.00 85.06 131 THR A N 1
ATOM 1024 C CA . THR A 1 131 ? 27.790 0.881 7.221 1.00 85.06 131 THR A CA 1
ATOM 1025 C C . THR A 1 131 ? 28.241 2.291 7.635 1.00 85.06 131 THR A C 1
ATOM 1027 O O . THR A 1 131 ? 28.597 2.528 8.786 1.00 85.06 131 THR A O 1
ATOM 1030 N N . GLN A 1 132 ? 28.215 3.250 6.707 1.00 82.88 132 GLN A N 1
ATOM 1031 C CA . GLN A 1 132 ? 28.573 4.651 6.953 1.00 82.88 132 GLN A CA 1
ATOM 1032 C C . GLN A 1 132 ? 27.381 5.502 7.423 1.00 82.88 132 GLN A C 1
ATOM 1034 O O . GLN A 1 132 ? 27.515 6.718 7.572 1.00 82.88 132 GLN A O 1
ATOM 1039 N N . ARG A 1 133 ? 26.208 4.892 7.628 1.00 86.69 133 ARG A N 1
ATOM 1040 C CA . ARG A 1 133 ? 24.948 5.567 7.955 1.00 86.69 133 ARG A CA 1
ATOM 1041 C C . ARG A 1 133 ? 24.392 5.051 9.288 1.00 86.69 133 ARG A C 1
ATOM 1043 O O . ARG A 1 133 ? 24.586 3.885 9.617 1.00 86.69 133 ARG A O 1
ATOM 1050 N N . PRO A 1 134 ? 23.654 5.876 10.049 1.00 87.81 134 PRO A N 1
ATOM 1051 C CA . PRO A 1 134 ? 23.018 5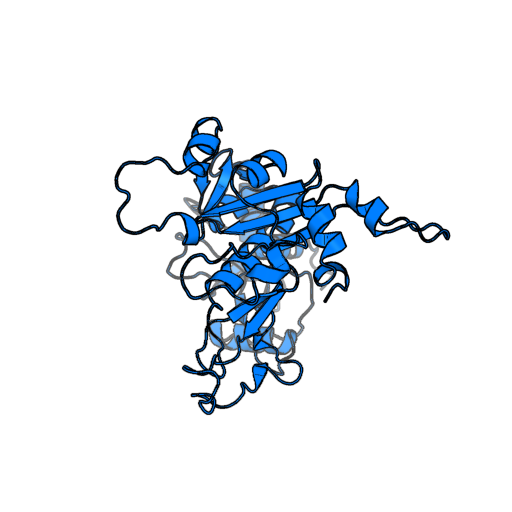.461 11.302 1.00 87.81 134 PRO A CA 1
ATOM 1052 C C . PRO A 1 134 ? 21.701 4.682 11.082 1.00 87.81 134 PRO A C 1
ATOM 1054 O O . PRO A 1 134 ? 20.799 4.756 11.914 1.00 87.81 134 PRO A O 1
ATOM 1057 N N . SER A 1 135 ? 21.557 3.990 9.950 1.00 89.50 135 SER A N 1
ATOM 1058 C CA . SER A 1 135 ? 20.279 3.462 9.457 1.00 89.50 135 SER A CA 1
ATOM 1059 C C . SER A 1 135 ? 20.227 1.944 9.546 1.00 89.50 135 SER A C 1
ATOM 1061 O O . SER A 1 135 ? 21.224 1.268 9.291 1.00 89.50 135 SER A O 1
ATOM 1063 N N . THR A 1 136 ? 19.054 1.397 9.850 1.00 90.06 136 THR A N 1
ATOM 1064 C CA . THR A 1 136 ? 18.830 -0.051 9.939 1.00 90.06 136 THR A CA 1
ATOM 1065 C C . THR A 1 136 ? 17.543 -0.452 9.232 1.00 90.06 136 THR A C 1
ATOM 1067 O O . THR A 1 136 ? 16.580 0.315 9.156 1.00 90.06 136 THR A O 1
ATOM 1070 N N . PHE A 1 137 ? 17.512 -1.680 8.715 1.00 90.44 137 PHE A N 1
ATOM 1071 C CA . PHE A 1 137 ? 16.277 -2.269 8.212 1.00 90.44 137 PHE A CA 1
ATOM 1072 C C . PHE A 1 137 ? 15.345 -2.572 9.384 1.00 90.44 137 PHE A C 1
ATOM 1074 O O . PHE A 1 137 ? 15.765 -3.166 10.375 1.00 90.44 137 PHE A O 1
ATOM 1081 N N . SER A 1 138 ? 14.110 -2.086 9.289 1.00 88.06 138 SER A N 1
ATOM 1082 C CA . SER A 1 138 ? 13.116 -2.166 10.357 1.00 88.06 138 SER A CA 1
ATOM 1083 C C . SER A 1 138 ? 11.775 -2.704 9.838 1.00 88.06 138 SER A C 1
ATOM 1085 O O . SER A 1 138 ? 11.409 -2.439 8.685 1.00 88.06 138 SER A O 1
ATOM 1087 N N . PRO A 1 139 ? 11.001 -3.436 10.664 1.00 86.50 139 PRO A N 1
ATOM 1088 C CA . PRO A 1 139 ? 9.705 -3.971 10.262 1.00 86.50 139 PRO A CA 1
ATOM 1089 C C . PRO A 1 139 ? 8.681 -2.873 9.922 1.00 86.50 139 PRO A C 1
ATOM 1091 O O . PRO A 1 139 ? 8.495 -1.944 10.715 1.00 86.50 139 PRO A O 1
ATOM 1094 N N . PRO A 1 140 ? 7.903 -3.008 8.827 1.00 82.62 140 PRO A N 1
ATOM 1095 C CA . PRO A 1 140 ? 7.012 -1.949 8.357 1.00 82.62 140 PRO A CA 1
ATOM 1096 C C . PRO A 1 140 ? 5.989 -1.452 9.361 1.00 82.62 140 PRO A C 1
ATOM 1098 O O . PRO A 1 140 ? 5.724 -0.257 9.448 1.00 82.62 140 PRO A O 1
ATOM 1101 N N . ARG A 1 141 ? 5.400 -2.376 10.123 1.00 79.69 141 ARG A N 1
ATOM 1102 C CA . ARG A 1 141 ? 4.371 -2.034 11.103 1.00 79.69 141 ARG A CA 1
ATOM 1103 C C . ARG A 1 141 ? 4.943 -1.156 12.209 1.00 79.69 141 ARG A C 1
ATOM 1105 O O . ARG A 1 141 ? 4.299 -0.202 12.603 1.00 79.69 141 ARG A O 1
ATOM 1112 N N . GLN A 1 142 ? 6.136 -1.473 12.696 1.00 77.12 142 GLN A N 1
ATOM 1113 C CA . GLN A 1 142 ? 6.793 -0.716 13.756 1.00 77.12 142 GLN A CA 1
ATOM 1114 C C . GLN A 1 142 ? 7.225 0.660 13.253 1.00 77.12 142 GLN A C 1
ATOM 1116 O O . GLN A 1 142 ? 6.898 1.665 13.876 1.00 77.12 142 GLN A O 1
ATOM 1121 N N . THR A 1 143 ? 7.870 0.716 12.085 1.00 82.12 143 THR A N 1
ATOM 1122 C CA . THR A 1 143 ? 8.295 1.979 11.473 1.00 82.12 143 THR A CA 1
ATOM 1123 C C . THR A 1 143 ? 7.102 2.876 11.159 1.00 82.12 143 THR A C 1
ATOM 1125 O O . THR A 1 143 ? 7.095 4.032 11.562 1.00 82.12 143 THR A O 1
ATOM 1128 N N . GLY A 1 144 ? 6.060 2.347 10.511 1.00 81.12 144 GLY A N 1
ATOM 1129 C CA . GLY A 1 144 ? 4.899 3.125 10.075 1.00 81.12 144 GLY A CA 1
ATOM 1130 C C . GLY A 1 144 ? 4.142 3.822 11.207 1.00 81.12 144 GLY A C 1
ATOM 1131 O O . GLY A 1 144 ? 3.627 4.913 10.995 1.00 81.12 144 GLY A O 1
ATOM 1132 N N . LEU A 1 145 ? 4.110 3.237 12.411 1.00 77.56 145 LEU A N 1
ATOM 1133 C CA . LEU A 1 145 ? 3.469 3.851 13.583 1.00 77.56 145 LEU A CA 1
ATOM 1134 C C . LEU A 1 145 ? 4.275 5.031 14.159 1.00 77.56 145 LEU A C 1
ATOM 1136 O O . LEU A 1 145 ? 3.713 5.864 14.865 1.00 77.56 145 LEU A O 1
ATOM 1140 N N . ALA A 1 146 ? 5.577 5.097 13.874 1.00 82.25 146 ALA A N 1
ATOM 1141 C CA . ALA A 1 146 ? 6.494 6.099 14.412 1.00 82.25 146 ALA A CA 1
ATOM 1142 C C . ALA A 1 146 ? 6.867 7.202 13.399 1.00 82.25 146 ALA A C 1
ATOM 1144 O O . ALA A 1 146 ? 7.638 8.101 13.743 1.00 82.25 146 ALA A O 1
ATOM 1145 N N . LEU A 1 147 ? 6.349 7.134 12.165 1.00 84.50 147 LEU A N 1
ATOM 1146 C CA . LEU A 1 147 ? 6.586 8.119 11.107 1.00 84.50 147 LEU A CA 1
ATOM 1147 C C . LEU A 1 147 ? 5.683 9.352 11.247 1.00 84.50 147 LEU A C 1
ATOM 1149 O O . LEU A 1 147 ? 4.567 9.302 11.764 1.00 84.50 147 LEU A O 1
ATOM 1153 N N . SER A 1 148 ? 6.142 10.474 10.690 1.00 84.38 148 SER A N 1
ATOM 1154 C CA . SER A 1 148 ? 5.304 11.663 10.507 1.00 84.38 148 SER A CA 1
ATOM 1155 C C . SER A 1 148 ? 4.134 11.392 9.546 1.00 84.38 148 SER A C 1
ATOM 1157 O O . SER A 1 148 ? 4.215 10.505 8.694 1.00 84.38 148 SER A O 1
ATOM 1159 N N . SER A 1 149 ? 3.053 12.184 9.607 1.00 78.00 149 SER A N 1
ATOM 1160 C CA . SER A 1 149 ? 1.900 12.012 8.701 1.00 78.00 149 SER A CA 1
ATOM 1161 C C . SER A 1 149 ? 2.293 12.070 7.221 1.00 78.00 149 SER A C 1
ATOM 1163 O O . SER A 1 149 ? 1.772 11.307 6.413 1.00 78.00 149 SER A O 1
ATOM 1165 N N . ARG A 1 150 ? 3.241 12.948 6.863 1.00 81.31 150 ARG A N 1
ATOM 1166 C CA . ARG A 1 150 ? 3.731 13.092 5.486 1.00 81.31 150 ARG A CA 1
ATOM 1167 C C . ARG A 1 150 ? 4.497 11.853 5.024 1.00 81.31 150 ARG A C 1
ATOM 1169 O O . ARG A 1 150 ? 4.225 11.340 3.943 1.00 81.31 150 ARG A O 1
ATOM 1176 N N . GLU A 1 151 ? 5.431 11.362 5.835 1.00 86.31 151 GLU A N 1
ATOM 1177 C CA . GLU A 1 151 ? 6.198 10.158 5.493 1.00 86.31 151 GLU A CA 1
ATOM 1178 C C . GLU A 1 151 ? 5.329 8.905 5.502 1.00 86.31 151 GLU A C 1
ATOM 1180 O O . GLU A 1 151 ? 5.523 8.035 4.660 1.00 86.31 151 GLU A O 1
ATOM 1185 N N . SER A 1 152 ? 4.328 8.839 6.381 1.00 83.44 152 SER A N 1
ATOM 1186 C CA . SER A 1 152 ? 3.399 7.709 6.468 1.00 83.44 152 SER A CA 1
ATOM 1187 C C . SER A 1 152 ? 2.632 7.479 5.164 1.00 83.44 152 SER A C 1
ATOM 1189 O O . SER A 1 152 ? 2.414 6.332 4.783 1.00 83.44 152 SER A O 1
ATOM 1191 N N . VAL A 1 153 ? 2.266 8.545 4.441 1.00 83.62 153 VAL A N 1
ATOM 1192 C CA . VAL A 1 153 ? 1.583 8.432 3.138 1.00 83.62 153 VAL A CA 1
ATOM 1193 C C . VAL A 1 153 ? 2.501 7.799 2.089 1.00 83.62 153 VAL A C 1
ATOM 1195 O O . VAL A 1 153 ? 2.111 6.830 1.434 1.00 83.62 153 VAL A O 1
ATOM 1198 N N . LEU A 1 154 ? 3.734 8.301 1.963 1.00 89.00 154 LEU A N 1
ATOM 1199 C CA . LEU A 1 154 ? 4.734 7.743 1.044 1.00 89.00 154 LEU A CA 1
ATOM 1200 C C . LEU A 1 154 ? 5.083 6.300 1.416 1.00 89.00 154 LEU A C 1
ATOM 1202 O O . LEU A 1 154 ? 5.162 5.427 0.552 1.00 89.00 154 LEU A O 1
ATOM 1206 N N . PHE A 1 155 ? 5.249 6.045 2.710 1.00 90.75 155 PHE A N 1
ATOM 1207 C CA . PHE A 1 155 ? 5.589 4.743 3.252 1.00 90.75 155 PHE A CA 1
ATOM 1208 C C . PHE A 1 155 ? 4.497 3.697 3.006 1.00 90.75 155 PHE A C 1
ATOM 1210 O O . PHE A 1 155 ? 4.806 2.573 2.603 1.00 90.75 155 PHE A O 1
ATOM 1217 N N . ALA A 1 156 ? 3.227 4.060 3.203 1.00 87.88 156 ALA A N 1
ATOM 1218 C CA . ALA A 1 156 ? 2.095 3.174 2.952 1.00 87.88 156 ALA A CA 1
ATOM 1219 C C . ALA A 1 156 ? 2.022 2.773 1.472 1.00 87.88 156 ALA A C 1
ATOM 1221 O O . ALA A 1 156 ? 1.904 1.587 1.159 1.00 87.88 156 ALA A O 1
ATOM 1222 N N . GLN A 1 157 ? 2.173 3.743 0.561 1.00 91.12 157 GLN A N 1
ATOM 1223 C CA . GLN A 1 157 ? 2.221 3.482 -0.878 1.00 91.12 157 GLN A CA 1
ATOM 1224 C C . GLN A 1 157 ? 3.415 2.591 -1.244 1.00 91.12 157 GLN A C 1
ATOM 1226 O O . GLN A 1 157 ? 3.243 1.599 -1.951 1.00 91.12 157 GLN A O 1
ATOM 1231 N N . ALA A 1 158 ? 4.613 2.906 -0.746 1.00 93.44 158 ALA A N 1
ATOM 1232 C CA . ALA A 1 158 ? 5.820 2.130 -1.010 1.00 93.44 158 ALA A CA 1
ATOM 1233 C C . ALA A 1 158 ? 5.680 0.680 -0.538 1.00 93.44 158 ALA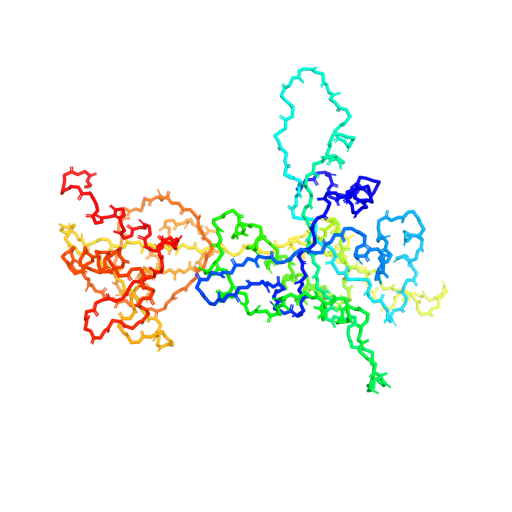 A C 1
ATOM 1235 O O . ALA A 1 158 ? 5.910 -0.242 -1.315 1.00 93.44 158 ALA A O 1
ATOM 1236 N N . THR A 1 159 ? 5.226 0.478 0.698 1.00 91.44 159 THR A N 1
ATOM 1237 C CA . THR A 1 159 ? 5.044 -0.853 1.289 1.00 91.44 159 THR A CA 1
ATOM 1238 C C . THR A 1 159 ? 4.028 -1.676 0.502 1.00 91.44 159 THR A C 1
ATOM 1240 O O . THR A 1 159 ? 4.317 -2.820 0.155 1.00 91.44 159 THR A O 1
ATOM 1243 N N . ALA A 1 160 ? 2.873 -1.094 0.159 1.00 90.56 160 ALA A N 1
ATOM 1244 C CA . ALA A 1 160 ? 1.844 -1.782 -0.621 1.00 90.56 160 ALA A CA 1
ATOM 1245 C C . ALA A 1 160 ? 2.360 -2.198 -2.008 1.00 90.56 160 ALA A C 1
ATOM 1247 O O . ALA A 1 160 ? 2.163 -3.332 -2.445 1.00 90.56 160 ALA A O 1
ATOM 1248 N N . MET A 1 161 ? 3.070 -1.297 -2.689 1.00 92.69 161 MET A N 1
ATOM 1249 C CA . MET A 1 161 ? 3.588 -1.547 -4.032 1.00 92.69 161 MET A CA 1
ATOM 1250 C C . MET A 1 161 ? 4.743 -2.549 -4.052 1.00 92.69 161 MET A C 1
ATOM 1252 O O . MET A 1 161 ? 4.802 -3.392 -4.951 1.00 92.69 161 MET A O 1
ATOM 1256 N N . ILE A 1 162 ? 5.651 -2.482 -3.077 1.00 92.00 162 ILE A N 1
ATOM 1257 C CA . ILE A 1 162 ? 6.755 -3.437 -2.938 1.00 92.00 162 ILE A CA 1
ATOM 1258 C C . ILE A 1 162 ? 6.222 -4.826 -2.591 1.00 92.00 162 ILE A C 1
ATOM 1260 O O . ILE A 1 162 ? 6.627 -5.807 -3.220 1.00 92.00 162 ILE A O 1
ATOM 1264 N N . ASP A 1 163 ? 5.282 -4.927 -1.648 1.00 90.31 163 ASP A N 1
ATOM 1265 C CA . ASP A 1 163 ? 4.687 -6.213 -1.287 1.00 90.31 163 ASP A CA 1
ATOM 1266 C C . ASP A 1 163 ? 3.917 -6.827 -2.465 1.00 90.31 163 ASP A C 1
ATOM 1268 O O . ASP A 1 163 ? 4.109 -8.008 -2.770 1.00 90.31 163 ASP A O 1
ATOM 1272 N N . TRP A 1 164 ? 3.139 -6.024 -3.201 1.00 92.25 164 TRP A N 1
ATOM 1273 C CA . TRP A 1 164 ? 2.447 -6.491 -4.401 1.00 92.25 164 TRP A CA 1
ATOM 1274 C C . TRP A 1 164 ? 3.421 -6.997 -5.472 1.00 92.25 164 TRP A C 1
ATOM 1276 O O . TRP A 1 164 ? 3.249 -8.121 -5.948 1.00 92.25 164 TRP A O 1
ATOM 1286 N N . ASN A 1 165 ? 4.464 -6.234 -5.820 1.00 91.00 165 ASN A N 1
ATOM 1287 C CA . ASN A 1 165 ? 5.449 -6.668 -6.821 1.00 91.00 165 ASN A CA 1
ATOM 1288 C C . ASN A 1 165 ? 6.155 -7.966 -6.400 1.00 91.00 165 ASN A C 1
ATOM 1290 O O . ASN A 1 165 ? 6.288 -8.885 -7.208 1.00 91.00 165 ASN A O 1
ATOM 1294 N N . ARG A 1 166 ? 6.516 -8.092 -5.115 1.00 88.00 166 ARG A N 1
ATOM 1295 C CA . ARG A 1 166 ? 7.159 -9.295 -4.568 1.00 88.00 166 ARG A CA 1
ATOM 1296 C C . ARG A 1 166 ? 6.253 -10.529 -4.613 1.00 88.00 166 ARG A C 1
ATOM 1298 O O . ARG A 1 166 ? 6.741 -11.625 -4.867 1.00 88.00 166 ARG A O 1
ATOM 1305 N N . ARG A 1 167 ? 4.950 -10.381 -4.356 1.00 88.94 167 ARG A N 1
ATOM 1306 C CA . ARG A 1 167 ? 4.003 -11.513 -4.305 1.00 88.94 167 ARG A CA 1
ATOM 1307 C C . ARG A 1 167 ? 3.423 -11.903 -5.665 1.00 88.94 167 ARG A C 1
ATOM 1309 O O . ARG A 1 167 ? 2.945 -13.023 -5.809 1.00 88.94 167 ARG A O 1
ATOM 1316 N N . ASN A 1 168 ? 3.468 -11.017 -6.659 1.00 90.75 168 ASN A N 1
ATOM 1317 C CA . ASN A 1 168 ? 2.812 -11.208 -7.960 1.00 90.75 168 ASN A CA 1
ATOM 1318 C C . ASN A 1 168 ? 3.819 -11.460 -9.096 1.00 90.75 168 ASN A C 1
ATOM 1320 O O . ASN A 1 168 ? 3.652 -10.985 -10.223 1.00 90.75 168 ASN A O 1
ATOM 1324 N N . GLN A 1 169 ? 4.867 -12.238 -8.805 1.00 88.12 169 GLN A N 1
ATOM 1325 C CA . GLN A 1 169 ? 5.923 -12.588 -9.764 1.00 88.12 169 GLN A CA 1
ATOM 1326 C C . GLN A 1 169 ? 5.486 -13.585 -10.844 1.00 88.12 169 GLN A C 1
ATOM 1328 O O . GLN A 1 169 ? 6.171 -13.736 -11.851 1.00 88.12 169 GLN A O 1
ATOM 1333 N N . PHE A 1 170 ? 4.326 -14.222 -10.681 1.00 89.69 170 PHE A N 1
ATOM 1334 C CA . PHE A 1 170 ? 3.777 -15.181 -11.634 1.00 89.69 170 PHE A CA 1
ATOM 1335 C C . PHE A 1 170 ? 2.385 -14.764 -12.105 1.00 89.69 170 PHE A C 1
ATOM 1337 O O . PHE A 1 170 ? 1.605 -14.158 -11.372 1.00 89.69 170 PHE A O 1
ATOM 1344 N N . CYS A 1 171 ? 2.073 -15.076 -13.359 1.00 89.38 171 CYS A N 1
ATOM 1345 C CA . CYS A 1 171 ? 0.805 -14.749 -13.984 1.00 89.38 171 CYS A CA 1
ATOM 1346 C C . CYS A 1 171 ? -0.291 -15.668 -13.427 1.00 89.38 171 CYS A C 1
ATOM 1348 O O . CYS A 1 171 ? -0.196 -16.881 -13.616 1.00 89.38 171 CYS A O 1
ATOM 1350 N N . PRO A 1 172 ? -1.371 -15.135 -12.832 1.00 92.00 172 PRO A N 1
ATOM 1351 C CA . PRO A 1 172 ? -2.414 -15.973 -12.242 1.00 92.00 172 PRO A CA 1
ATOM 1352 C C . PRO A 1 172 ? -3.184 -16.807 -13.276 1.00 92.00 172 PRO A C 1
ATOM 1354 O O . PRO A 1 172 ? -3.759 -17.830 -12.928 1.00 92.00 172 PRO A O 1
ATOM 1357 N N . SER A 1 173 ? -3.177 -16.412 -14.553 1.00 90.44 173 SER A N 1
ATOM 1358 C CA . SER A 1 173 ? -3.881 -17.139 -15.615 1.00 90.44 173 SER A CA 1
ATOM 1359 C C . SER A 1 173 ? -3.081 -18.288 -16.228 1.00 90.44 173 SER A C 1
ATOM 1361 O O . SER A 1 173 ? -3.674 -19.166 -16.845 1.00 90.44 173 SER A O 1
ATOM 1363 N N . CYS A 1 174 ? -1.745 -18.270 -16.144 1.00 88.38 174 CYS A N 1
ATOM 1364 C CA . CYS A 1 174 ? -0.910 -19.256 -16.850 1.00 88.38 174 CYS A CA 1
ATOM 1365 C C . CYS A 1 174 ? 0.349 -19.722 -16.104 1.00 88.38 174 CYS A C 1
ATOM 1367 O O . CYS A 1 174 ? 1.084 -20.548 -16.635 1.00 88.38 174 CYS A O 1
ATOM 1369 N N . GLY A 1 175 ? 0.641 -19.181 -14.920 1.00 87.44 175 GLY A N 1
ATOM 1370 C CA . GLY A 1 175 ? 1.778 -19.572 -14.084 1.00 87.44 175 GLY A CA 1
ATOM 1371 C C . GLY A 1 175 ? 3.158 -19.095 -14.552 1.00 87.44 175 GLY A C 1
ATOM 1372 O O . GLY A 1 175 ? 4.129 -19.311 -13.840 1.00 87.44 175 GLY A O 1
ATOM 1373 N N . ARG A 1 176 ? 3.286 -18.435 -15.714 1.00 85.94 176 ARG A N 1
ATOM 1374 C CA . ARG A 1 176 ? 4.576 -17.899 -16.196 1.00 85.94 176 ARG A CA 1
ATOM 1375 C C . ARG A 1 176 ? 5.043 -16.690 -15.394 1.00 85.94 176 ARG A C 1
ATOM 1377 O O . ARG A 1 176 ? 4.218 -15.962 -14.848 1.00 85.94 176 ARG A O 1
ATOM 1384 N N . HIS A 1 177 ? 6.352 -16.444 -15.389 1.00 85.19 177 HIS A N 1
ATOM 1385 C CA . HIS A 1 177 ? 6.922 -15.258 -14.758 1.00 85.19 177 HIS A CA 1
ATOM 1386 C C . HIS A 1 177 ? 6.370 -13.973 -15.395 1.00 85.19 177 HIS A C 1
ATOM 1388 O O . HIS A 1 177 ? 6.112 -13.897 -16.603 1.00 85.19 177 HIS A O 1
ATOM 1394 N N . THR A 1 178 ? 6.164 -12.962 -14.565 1.00 85.06 178 THR A N 1
ATOM 1395 C CA . THR A 1 178 ? 5.762 -11.622 -14.985 1.00 85.06 178 THR A CA 1
ATOM 1396 C C . THR A 1 178 ? 6.916 -10.655 -14.788 1.00 85.06 178 THR A C 1
ATOM 1398 O O . THR A 1 178 ? 7.807 -10.899 -13.983 1.00 85.06 178 THR A O 1
ATOM 1401 N N . VAL A 1 179 ? 6.906 -9.536 -15.495 1.00 85.06 179 VAL A N 1
ATOM 1402 C CA . VAL A 1 179 ? 7.852 -8.435 -15.276 1.00 85.06 179 VAL A CA 1
ATOM 1403 C C . VAL A 1 179 ? 7.104 -7.192 -14.844 1.00 85.06 179 VAL A C 1
ATOM 1405 O O . VAL A 1 179 ? 5.974 -6.959 -15.285 1.00 85.06 179 VAL A O 1
ATOM 1408 N N . SER A 1 180 ? 7.723 -6.404 -13.969 1.00 87.44 180 SER A N 1
ATOM 1409 C CA . SER A 1 180 ? 7.198 -5.093 -13.622 1.00 87.44 180 SER A CA 1
ATOM 1410 C C . SER A 1 180 ? 7.275 -4.158 -14.824 1.00 87.44 180 SER A C 1
ATOM 1412 O O . SER A 1 180 ? 8.219 -4.173 -15.613 1.00 87.44 180 SER A O 1
ATOM 1414 N N . SER A 1 181 ? 6.240 -3.353 -14.980 1.00 87.19 181 SER A N 1
ATOM 1415 C CA . SER A 1 181 ? 6.099 -2.324 -15.991 1.00 87.19 181 SER A CA 1
ATOM 1416 C C . SER A 1 181 ? 5.349 -1.141 -15.382 1.00 87.19 181 SER A C 1
ATOM 1418 O O . SER A 1 181 ? 4.888 -1.187 -14.239 1.00 87.19 181 SER A O 1
ATOM 1420 N N . GLU A 1 182 ? 5.242 -0.061 -16.147 1.00 89.31 182 GLU A N 1
ATOM 1421 C CA . GLU A 1 182 ? 4.601 1.186 -15.728 1.00 89.31 182 GLU A CA 1
ATOM 1422 C C . GLU A 1 182 ? 5.118 1.690 -14.362 1.00 89.31 182 GLU A C 1
ATOM 1424 O O . GLU A 1 182 ? 4.348 1.994 -13.447 1.00 89.31 182 GLU A O 1
ATOM 1429 N N . ALA A 1 183 ? 6.450 1.713 -14.219 1.00 91.12 183 ALA A N 1
ATOM 1430 C CA . ALA A 1 183 ? 7.176 2.132 -13.019 1.00 91.12 183 ALA A CA 1
ATOM 1431 C C . ALA A 1 183 ? 6.672 1.467 -11.724 1.00 91.12 183 ALA A C 1
ATOM 1433 O O . ALA A 1 183 ? 6.423 2.147 -10.724 1.00 91.12 183 ALA A O 1
ATOM 1434 N N . GLY A 1 184 ? 6.462 0.148 -11.763 1.00 91.44 184 GLY A N 1
ATOM 1435 C CA . GLY A 1 184 ? 6.048 -0.635 -10.602 1.00 91.44 184 GLY A CA 1
ATOM 1436 C C . GLY A 1 184 ? 4.550 -0.886 -10.487 1.00 91.44 184 GLY A C 1
ATOM 1437 O O . GLY A 1 184 ? 4.159 -1.633 -9.599 1.00 91.44 184 GLY A O 1
ATOM 1438 N N . TYR A 1 185 ? 3.709 -0.289 -11.341 1.00 93.06 185 TYR A N 1
ATOM 1439 C CA . TYR A 1 185 ? 2.238 -0.349 -11.232 1.00 93.06 185 TYR A CA 1
ATOM 1440 C C . TYR A 1 185 ? 1.577 -1.351 -12.163 1.00 93.06 185 TYR A C 1
ATOM 1442 O O . TYR A 1 185 ? 0.349 -1.392 -12.247 1.00 93.06 185 TYR A O 1
ATOM 1450 N N . LYS A 1 186 ? 2.367 -2.159 -12.864 1.00 91.12 186 LYS A N 1
ATOM 1451 C CA . LYS A 1 186 ? 1.834 -3.195 -13.732 1.00 91.12 186 LYS A CA 1
ATOM 1452 C C . LYS A 1 186 ? 2.721 -4.426 -13.746 1.00 91.12 186 LYS A C 1
ATOM 1454 O O . LYS A 1 186 ? 3.935 -4.301 -13.809 1.00 91.12 186 LYS A O 1
ATOM 1459 N N . ARG A 1 187 ? 2.119 -5.614 -13.754 1.00 89.69 187 ARG A N 1
ATOM 1460 C CA . ARG A 1 187 ? 2.799 -6.877 -14.062 1.00 89.69 187 ARG A CA 1
ATOM 1461 C C . ARG A 1 187 ? 2.403 -7.326 -15.459 1.00 89.69 187 ARG A C 1
ATOM 1463 O O . ARG A 1 187 ? 1.219 -7.432 -15.776 1.00 89.69 187 ARG A O 1
ATOM 1470 N N . VAL A 1 188 ? 3.395 -7.605 -16.295 1.00 86.88 188 VAL A N 1
ATOM 1471 C CA . VAL A 1 188 ? 3.203 -8.080 -17.668 1.00 86.88 188 VAL A CA 1
ATOM 1472 C C . VAL A 1 188 ? 3.654 -9.529 -17.753 1.00 86.88 188 VAL A C 1
ATOM 1474 O O . VAL A 1 188 ? 4.778 -9.854 -17.387 1.00 86.88 188 VAL A O 1
ATOM 1477 N N . CYS A 1 189 ? 2.770 -10.412 -18.219 1.00 86.44 189 CYS A N 1
ATOM 1478 C CA . CYS A 1 189 ? 3.125 -11.801 -18.496 1.00 86.44 189 CYS A CA 1
ATOM 1479 C C . CYS A 1 189 ? 4.064 -11.860 -19.700 1.00 86.44 189 CYS A C 1
ATOM 1481 O O . CYS A 1 189 ? 3.710 -11.366 -20.772 1.00 86.44 189 CYS A O 1
ATOM 1483 N N . ILE A 1 190 ? 5.209 -12.522 -19.546 1.00 79.25 190 ILE A N 1
ATOM 1484 C CA . ILE A 1 190 ? 6.128 -12.747 -20.661 1.00 79.25 190 ILE A CA 1
ATOM 1485 C C . ILE A 1 190 ? 5.549 -13.867 -21.553 1.00 79.25 190 ILE A C 1
ATOM 1487 O O . ILE A 1 190 ? 4.998 -14.852 -21.027 1.00 79.25 190 ILE A O 1
ATOM 1491 N N . PRO A 1 191 ? 5.582 -13.723 -22.891 1.00 72.50 191 PRO A N 1
ATOM 1492 C CA . PRO A 1 191 ? 5.270 -14.816 -23.808 1.00 72.50 191 PRO A CA 1
ATOM 1493 C C . PRO A 1 191 ? 6.142 -16.048 -23.537 1.00 72.50 191 PRO A C 1
ATOM 1495 O O . PRO A 1 191 ? 7.238 -15.941 -23.000 1.00 72.50 191 PRO A O 1
ATOM 1498 N N . ALA A 1 192 ? 5.651 -17.235 -23.896 1.00 66.81 192 ALA A N 1
ATOM 1499 C CA . ALA A 1 192 ? 6.508 -18.414 -23.893 1.00 66.81 192 ALA A CA 1
ATOM 1500 C C . ALA A 1 192 ? 7.475 -18.310 -25.081 1.00 66.81 192 ALA A C 1
ATOM 1502 O O . ALA A 1 192 ? 7.022 -18.324 -26.226 1.00 66.81 192 ALA A O 1
ATOM 1503 N N . GLU A 1 193 ? 8.774 -18.197 -24.805 1.00 59.88 193 GLU A N 1
ATOM 1504 C CA . GLU A 1 193 ? 9.817 -18.370 -25.819 1.00 59.88 193 GLU A CA 1
ATOM 1505 C C . GLU A 1 193 ? 9.716 -19.801 -26.384 1.00 59.88 193 GLU A C 1
ATOM 1507 O O . GLU A 1 193 ? 9.603 -20.762 -25.608 1.00 59.88 193 GLU A O 1
ATOM 1512 N N . PRO A 1 194 ? 9.698 -19.991 -27.713 1.00 56.16 194 PRO A N 1
ATOM 1513 C CA . PRO A 1 194 ? 9.842 -21.320 -28.285 1.00 56.16 194 PRO A CA 1
ATOM 1514 C C . PRO A 1 194 ? 11.264 -21.834 -28.012 1.00 56.16 194 PRO A C 1
ATOM 1516 O O . PRO A 1 194 ? 12.231 -21.084 -28.096 1.00 56.16 194 PRO A O 1
ATOM 1519 N N . ALA A 1 195 ? 11.403 -23.123 -27.685 1.00 54.47 195 ALA A N 1
ATOM 1520 C CA . ALA A 1 195 ? 12.709 -23.723 -27.381 1.00 54.47 195 ALA A CA 1
ATOM 1521 C C . ALA A 1 195 ? 13.692 -23.667 -28.571 1.00 54.47 195 ALA A C 1
ATOM 1523 O O . ALA A 1 195 ? 14.901 -23.677 -28.368 1.00 54.47 195 ALA A O 1
ATOM 1524 N N . GLU A 1 196 ? 13.169 -23.571 -29.798 1.00 56.81 196 GLU A N 1
ATOM 1525 C CA . GLU A 1 196 ? 13.926 -23.322 -31.025 1.00 56.81 196 GLU A CA 1
ATOM 1526 C C . GLU A 1 196 ? 13.152 -22.355 -31.946 1.00 56.81 196 GLU A C 1
ATOM 1528 O O . GLU A 1 196 ? 11.919 -22.375 -31.936 1.00 56.81 196 GLU A O 1
ATOM 1533 N N . PRO A 1 197 ? 13.824 -21.557 -32.803 1.00 57.41 197 PRO A N 1
ATOM 1534 C CA . PRO A 1 197 ? 13.176 -20.585 -33.701 1.00 57.41 197 PRO A CA 1
ATOM 1535 C C . PRO A 1 197 ? 12.155 -21.188 -34.679 1.00 57.41 197 PRO A C 1
ATOM 1537 O O . PRO A 1 197 ? 11.294 -20.484 -35.202 1.00 57.41 197 PRO A O 1
ATOM 1540 N N . THR A 1 198 ? 12.267 -22.487 -34.956 1.00 57.00 198 THR A N 1
ATOM 1541 C CA . THR A 1 198 ? 11.391 -23.257 -35.851 1.00 57.00 198 THR A CA 1
ATOM 1542 C C . THR A 1 198 ? 10.327 -24.064 -35.104 1.00 57.00 198 THR A C 1
ATOM 1544 O O . THR A 1 198 ? 9.472 -24.680 -35.743 1.00 57.00 198 THR A O 1
ATOM 1547 N N . ALA A 1 199 ? 10.353 -24.076 -33.768 1.00 60.91 199 ALA A N 1
ATOM 1548 C CA . ALA A 1 199 ? 9.414 -24.837 -32.959 1.00 60.91 199 ALA A CA 1
ATOM 1549 C C . ALA A 1 199 ? 8.109 -24.062 -32.741 1.00 60.91 199 ALA A C 1
ATOM 1551 O O . ALA A 1 199 ? 8.094 -22.856 -32.489 1.00 60.91 199 ALA A O 1
ATOM 1552 N N . THR A 1 200 ? 6.984 -24.776 -32.780 1.00 59.44 200 THR A N 1
ATOM 1553 C CA . THR A 1 200 ? 5.707 -24.248 -32.291 1.00 59.44 200 THR A CA 1
ATOM 1554 C C . THR A 1 200 ? 5.843 -23.829 -30.823 1.00 59.44 200 THR A C 1
ATOM 1556 O O . THR A 1 200 ? 6.430 -24.589 -30.046 1.00 59.44 200 THR A O 1
ATOM 1559 N N . PRO A 1 201 ? 5.289 -22.670 -30.414 1.00 60.47 201 PRO A N 1
ATOM 1560 C CA . PRO A 1 201 ? 5.325 -22.229 -29.024 1.00 60.47 201 PRO A CA 1
ATOM 1561 C C . PRO A 1 201 ? 4.832 -23.336 -28.092 1.00 60.47 201 PRO A C 1
ATOM 1563 O O . PRO A 1 201 ? 3.760 -23.902 -28.304 1.00 60.47 201 PRO A O 1
ATOM 1566 N N . VAL A 1 202 ? 5.612 -23.629 -27.051 1.00 62.03 202 VAL A N 1
ATOM 1567 C CA . VAL A 1 202 ? 5.362 -24.744 -26.118 1.00 62.03 202 VAL A CA 1
ATOM 1568 C C . VAL A 1 202 ? 4.049 -24.560 -25.338 1.00 62.03 202 VAL A C 1
ATOM 1570 O O . VAL A 1 202 ? 3.479 -25.526 -24.837 1.00 62.03 202 VAL A O 1
ATOM 1573 N N . ALA A 1 203 ? 3.532 -23.330 -25.254 1.00 66.50 203 ALA A N 1
ATOM 1574 C CA . ALA A 1 203 ? 2.302 -23.007 -24.542 1.00 66.50 203 ALA A CA 1
ATOM 1575 C C . ALA A 1 203 ? 1.420 -22.015 -25.324 1.00 66.50 203 ALA A C 1
ATOM 1577 O O . ALA A 1 203 ? 1.946 -21.144 -26.025 1.00 66.50 203 ALA A O 1
ATOM 1578 N N . PRO A 1 204 ? 0.081 -22.085 -25.170 1.00 71.44 204 PRO A N 1
ATOM 1579 C CA . PRO A 1 204 ? -0.830 -21.149 -25.817 1.00 71.44 204 PRO A CA 1
ATOM 1580 C C . PRO A 1 204 ? -0.614 -19.698 -25.333 1.00 71.44 204 PRO A C 1
ATOM 1582 O O . PRO A 1 204 ? -0.153 -19.472 -24.201 1.00 71.44 204 PRO A O 1
ATOM 1585 N N . PRO A 1 205 ? -0.982 -18.692 -26.159 1.00 79.88 205 PRO A N 1
ATOM 1586 C CA . PRO A 1 205 ? -0.952 -17.285 -25.765 1.00 79.88 205 PRO A CA 1
ATOM 1587 C C . PRO A 1 205 ? -1.729 -17.044 -24.467 1.00 79.88 205 PRO A C 1
ATOM 1589 O O . PRO A 1 205 ? -2.798 -17.616 -24.259 1.00 79.88 205 PRO A O 1
ATOM 1592 N N . CYS A 1 206 ? -1.205 -16.184 -23.589 1.00 85.69 206 CYS A N 1
ATOM 1593 C CA . CYS A 1 206 ? -1.880 -15.880 -22.329 1.00 85.69 206 CYS A CA 1
ATOM 1594 C C . CYS A 1 206 ? -3.129 -15.029 -22.578 1.00 85.69 206 CYS A C 1
ATOM 1596 O O . CYS A 1 206 ? -3.076 -14.047 -23.312 1.00 85.69 206 CYS A O 1
ATOM 1598 N N . VAL A 1 207 ? -4.227 -15.314 -21.882 1.00 87.06 207 VAL A N 1
ATOM 1599 C CA . VAL A 1 207 ? -5.382 -14.401 -21.839 1.00 87.06 207 VAL A CA 1
ATOM 1600 C C . VAL A 1 207 ? -4.975 -13.008 -21.339 1.00 87.06 207 VAL A C 1
ATOM 1602 O O . VAL A 1 207 ? -5.389 -12.010 -21.924 1.00 87.06 207 VAL A O 1
ATOM 1605 N N . ASN A 1 208 ? -4.059 -12.929 -20.368 1.00 85.44 208 ASN A N 1
ATOM 1606 C CA . ASN A 1 208 ? -3.555 -11.655 -19.846 1.00 85.44 208 ASN A CA 1
ATOM 1607 C C . ASN A 1 208 ? -2.682 -10.871 -20.833 1.00 85.44 208 ASN A C 1
ATOM 1609 O O . ASN A 1 208 ? -2.371 -9.714 -20.563 1.00 85.44 208 ASN A O 1
ATOM 1613 N N . SER A 1 209 ? -2.281 -11.461 -21.964 1.00 79.12 209 SER A N 1
ATOM 1614 C CA . SER A 1 209 ? -1.581 -10.729 -23.025 1.00 79.12 209 SER A CA 1
ATOM 1615 C C . SER A 1 209 ? -2.543 -10.099 -24.040 1.00 79.12 209 SER A C 1
ATOM 1617 O O . SER A 1 209 ? -2.089 -9.562 -25.048 1.00 79.12 209 SER A O 1
ATOM 1619 N N . ARG A 1 210 ? -3.864 -10.187 -23.826 1.00 82.62 210 ARG A N 1
ATOM 1620 C CA . ARG A 1 210 ? -4.892 -9.598 -24.696 1.00 82.62 210 ARG A CA 1
ATOM 1621 C C . ARG A 1 210 ? -5.889 -8.792 -23.873 1.00 82.62 210 ARG A C 1
ATOM 1623 O O . ARG A 1 210 ? -6.578 -9.351 -23.030 1.00 82.62 210 ARG A O 1
ATOM 1630 N N . GLY A 1 211 ? -6.024 -7.503 -24.171 1.00 86.06 211 GLY A N 1
ATOM 1631 C CA . GLY A 1 211 ? -6.929 -6.616 -23.438 1.00 86.06 211 GLY A CA 1
ATOM 1632 C C . GLY A 1 211 ? -6.386 -6.200 -22.069 1.00 86.06 211 GLY A C 1
ATOM 1633 O O . GLY A 1 211 ? -5.190 -6.305 -21.798 1.00 86.06 211 GLY A O 1
ATOM 1634 N N . VAL A 1 212 ? -7.273 -5.679 -21.223 1.00 88.38 212 VAL A N 1
ATOM 1635 C CA . VAL A 1 212 ? -6.939 -5.126 -19.906 1.00 88.38 212 VAL A CA 1
ATOM 1636 C C . VAL A 1 212 ? -7.533 -6.028 -18.830 1.00 88.38 212 VAL A C 1
ATOM 1638 O O . VAL A 1 212 ? -8.742 -6.230 -18.800 1.00 88.38 212 VAL A O 1
ATOM 1641 N N . HIS A 1 213 ? -6.683 -6.545 -17.941 1.00 90.06 213 HIS A N 1
ATOM 1642 C CA . HIS A 1 213 ? -7.075 -7.458 -16.863 1.00 90.06 213 HIS A CA 1
ATOM 1643 C C . HIS A 1 213 ? -6.633 -6.905 -15.514 1.00 90.06 213 HIS A C 1
ATOM 1645 O O . HIS A 1 213 ? -5.503 -6.434 -15.379 1.00 90.06 213 HIS A O 1
ATOM 1651 N N . ASN A 1 214 ? -7.493 -7.004 -14.500 1.00 90.38 214 ASN A N 1
ATOM 1652 C CA . ASN A 1 214 ? -7.205 -6.516 -13.147 1.00 90.38 214 ASN A CA 1
ATOM 1653 C C . ASN A 1 214 ? -5.966 -7.176 -12.519 1.00 90.38 214 ASN A C 1
ATOM 1655 O O . ASN A 1 214 ? -5.230 -6.515 -11.801 1.00 90.38 214 ASN A O 1
ATOM 1659 N N . SER A 1 215 ? -5.674 -8.435 -12.860 1.00 89.75 215 SER A N 1
ATOM 1660 C CA . SER A 1 215 ? -4.492 -9.163 -12.389 1.00 89.75 215 SER A CA 1
ATOM 1661 C C . SER A 1 215 ? -3.160 -8.533 -12.801 1.00 89.75 215 SER A C 1
ATOM 1663 O O . SER A 1 215 ? -2.121 -8.895 -12.259 1.00 89.75 215 SER A O 1
ATOM 1665 N N . ALA A 1 216 ? -3.171 -7.635 -13.790 1.00 88.75 216 ALA A N 1
ATOM 1666 C CA . ALA A 1 216 ? -1.985 -6.883 -14.173 1.00 88.75 216 ALA A CA 1
ATOM 1667 C C . ALA A 1 216 ? -1.718 -5.697 -13.234 1.00 88.75 216 ALA A C 1
ATOM 1669 O O . ALA A 1 216 ? -0.642 -5.121 -13.331 1.00 88.75 216 ALA A O 1
ATOM 1670 N N . TYR A 1 217 ? -2.648 -5.325 -12.350 1.00 92.50 217 TYR A N 1
ATOM 1671 C CA . TYR A 1 217 ? -2.598 -4.097 -11.555 1.00 92.50 217 TYR A CA 1
ATOM 1672 C C . TYR A 1 217 ? -2.565 -4.364 -10.044 1.00 92.50 217 TYR A C 1
ATOM 1674 O O . TYR A 1 217 ? -3.020 -5.422 -9.599 1.00 92.50 217 TYR A O 1
ATOM 1682 N N . PRO A 1 218 ? -2.038 -3.412 -9.248 1.00 91.19 218 PRO A N 1
ATOM 1683 C CA . PRO A 1 218 ? -2.064 -3.482 -7.797 1.00 91.19 218 PRO A CA 1
ATOM 1684 C C . PRO A 1 218 ? -3.471 -3.712 -7.272 1.00 91.19 218 PRO A C 1
ATOM 1686 O O . PRO A 1 218 ? -4.430 -3.065 -7.697 1.00 91.19 218 PRO A O 1
ATOM 1689 N N . ARG A 1 219 ? -3.570 -4.648 -6.334 1.00 86.69 219 ARG A N 1
ATOM 1690 C CA . ARG A 1 219 ? -4.812 -4.962 -5.645 1.00 86.69 219 ARG A CA 1
ATOM 1691 C C . ARG A 1 219 ? -4.984 -4.002 -4.472 1.00 86.69 219 ARG A C 1
ATOM 1693 O O . ARG A 1 219 ? -4.075 -3.860 -3.660 1.00 86.69 219 ARG A O 1
ATOM 1700 N N . THR A 1 220 ? -6.156 -3.384 -4.390 1.00 82.81 220 THR A N 1
ATOM 1701 C CA . THR A 1 220 ? -6.606 -2.652 -3.206 1.00 82.81 220 THR A CA 1
ATOM 1702 C C . THR A 1 220 ? -7.811 -3.388 -2.659 1.00 82.81 220 THR A C 1
ATOM 1704 O O . THR A 1 220 ? -8.845 -3.443 -3.322 1.00 82.81 220 THR A O 1
ATOM 1707 N N . ASP A 1 221 ? -7.667 -3.960 -1.472 1.00 85.69 221 ASP A N 1
ATOM 1708 C CA . ASP A 1 221 ? -8.777 -4.576 -0.759 1.00 85.69 221 ASP A CA 1
ATOM 1709 C C . ASP A 1 221 ? -9.473 -3.509 0.090 1.00 85.69 221 ASP A C 1
ATOM 1711 O O . ASP A 1 221 ? -8.843 -2.842 0.913 1.00 85.69 221 ASP A O 1
ATOM 1715 N N . ALA A 1 222 ? -10.760 -3.286 -0.176 1.00 86.62 222 ALA A N 1
ATOM 1716 C CA . ALA A 1 222 ? -11.550 -2.310 0.557 1.00 86.62 222 ALA A CA 1
ATOM 1717 C C . ALA A 1 222 ? -11.990 -2.905 1.897 1.00 86.62 222 ALA A C 1
ATOM 1719 O O . ALA A 1 222 ? -12.543 -4.001 1.941 1.00 86.62 222 ALA A O 1
ATOM 1720 N N . VAL A 1 223 ? -11.764 -2.151 2.969 1.00 88.12 223 VAL A N 1
ATOM 1721 C CA . VAL A 1 223 ? -12.118 -2.525 4.340 1.00 88.12 223 VAL A CA 1
ATOM 1722 C C . VAL A 1 223 ? -12.953 -1.400 4.927 1.00 88.12 223 VAL A C 1
ATOM 1724 O O . VAL A 1 223 ? -12.565 -0.229 4.843 1.00 88.12 223 VAL A O 1
ATOM 1727 N N . ALA A 1 224 ? -14.092 -1.739 5.519 1.00 89.56 224 ALA A N 1
ATOM 1728 C CA . ALA A 1 224 ? -14.895 -0.793 6.275 1.00 89.56 224 ALA A CA 1
ATOM 1729 C C . ALA A 1 224 ? -14.603 -0.962 7.768 1.00 89.56 224 ALA A C 1
ATOM 1731 O O . ALA A 1 224 ? -14.691 -2.066 8.288 1.00 89.56 224 ALA A O 1
ATOM 1732 N N . ILE A 1 225 ? -14.282 0.136 8.456 1.00 90.38 225 ILE A N 1
ATOM 1733 C CA . ILE A 1 225 ? -14.124 0.185 9.914 1.00 90.38 225 ILE A CA 1
ATOM 1734 C C . ILE A 1 225 ? -15.168 1.128 10.504 1.00 90.38 225 ILE A C 1
ATOM 1736 O O . ILE A 1 225 ? -15.330 2.257 10.037 1.00 90.38 225 ILE A O 1
ATOM 1740 N N . VAL A 1 226 ? -15.890 0.668 11.523 1.00 92.00 226 VAL A N 1
ATOM 1741 C CA . VAL A 1 226 ? -17.090 1.345 12.020 1.00 92.00 226 VAL A CA 1
ATOM 1742 C C . VAL A 1 226 ? -17.084 1.501 13.538 1.00 92.00 226 VAL A C 1
ATOM 1744 O O . VAL A 1 226 ? -16.906 0.555 14.305 1.00 92.00 226 VAL A O 1
ATOM 1747 N N . CYS A 1 227 ? -17.331 2.731 13.987 1.00 92.81 227 CYS A N 1
ATOM 1748 C CA . CYS A 1 227 ? -17.659 3.024 15.376 1.00 92.81 227 CYS A CA 1
ATOM 1749 C C . CYS A 1 227 ? -19.174 2.886 15.564 1.00 92.81 227 CYS A C 1
ATOM 1751 O O . CYS A 1 227 ? -19.940 3.759 15.156 1.00 92.81 227 CYS A O 1
ATOM 1753 N N . VAL A 1 228 ? -19.614 1.767 16.140 1.00 92.94 228 VAL A N 1
ATOM 1754 C CA . VAL A 1 228 ? -21.041 1.488 16.346 1.00 92.94 228 VAL A CA 1
ATOM 1755 C C . VAL A 1 228 ? -21.491 2.118 17.659 1.00 92.94 228 VAL A C 1
ATOM 1757 O O . VAL A 1 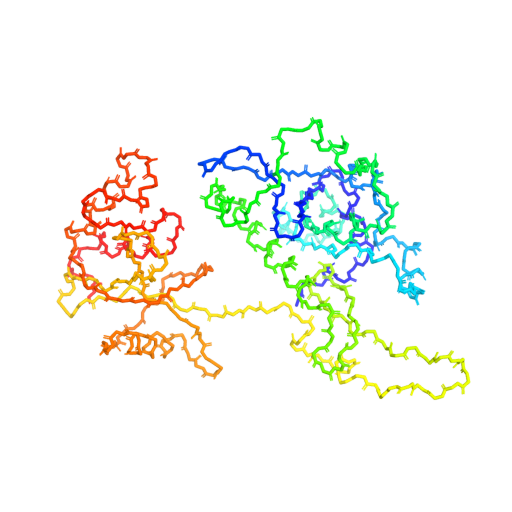228 ? -20.969 1.791 18.724 1.00 92.94 228 VAL A O 1
ATOM 1760 N N . MET A 1 229 ? -22.477 3.009 17.583 1.00 92.75 229 MET A N 1
ATOM 1761 C CA . MET A 1 229 ? -23.065 3.676 18.745 1.00 92.75 229 MET A CA 1
ATOM 1762 C C . MET A 1 229 ? -24.264 2.887 19.278 1.00 92.75 229 MET A C 1
ATOM 1764 O O . MET A 1 229 ? -25.035 2.313 18.508 1.00 92.75 229 MET A O 1
ATOM 1768 N N . SER A 1 230 ? -24.451 2.881 20.597 1.00 91.69 230 SER A 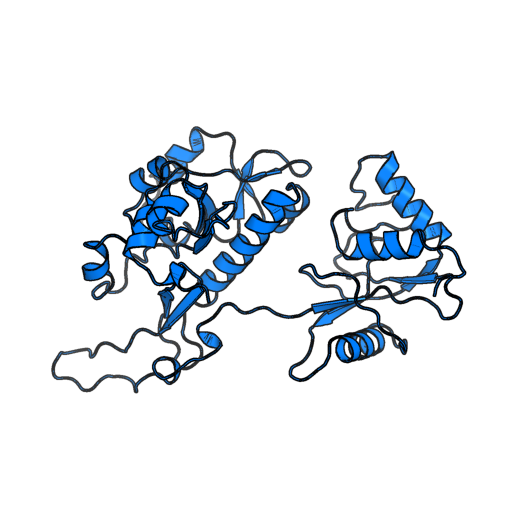N 1
ATOM 1769 C CA . SER A 1 230 ? -25.658 2.331 21.215 1.00 91.69 230 SER A CA 1
ATOM 1770 C C . SER A 1 230 ? -26.891 3.175 20.862 1.00 91.69 230 SER A C 1
ATOM 1772 O O . SER A 1 230 ? -26.752 4.371 20.597 1.00 91.69 230 SER A O 1
ATOM 1774 N N . PRO A 1 231 ? -28.113 2.610 20.929 1.00 89.94 231 PRO A N 1
ATOM 1775 C CA . PRO A 1 231 ? -29.340 3.351 20.613 1.00 89.94 231 PRO A CA 1
ATOM 1776 C C . PRO A 1 231 ? -29.560 4.616 21.458 1.00 89.94 231 PRO A C 1
ATOM 1778 O O . PRO A 1 231 ? -30.188 5.563 21.004 1.00 89.94 231 PRO A O 1
ATOM 1781 N N . ASP A 1 232 ? -29.036 4.639 22.686 1.00 89.50 232 ASP A N 1
ATOM 1782 C CA . ASP A 1 232 ? -29.084 5.790 23.601 1.00 89.50 232 ASP A CA 1
ATOM 1783 C C . ASP A 1 232 ? -27.949 6.817 23.365 1.00 89.50 232 ASP A C 1
ATOM 1785 O O . ASP A 1 232 ? -27.857 7.827 24.070 1.00 89.50 232 ASP A O 1
ATOM 1789 N N . GLY A 1 233 ? -27.040 6.550 22.420 1.00 85.12 233 GLY A N 1
ATOM 1790 C CA . GLY A 1 233 ? -25.876 7.384 22.111 1.00 85.12 233 GLY A CA 1
ATOM 1791 C C . GLY A 1 233 ? -24.860 7.514 23.255 1.00 85.12 233 GLY A C 1
ATOM 1792 O O . GLY A 1 233 ? -24.022 8.422 23.232 1.00 85.12 233 GLY A O 1
ATOM 1793 N N . GLN A 1 234 ? -24.939 6.671 24.293 1.00 87.50 234 GLN A N 1
ATOM 1794 C CA . GLN A 1 234 ? -24.082 6.760 25.484 1.00 87.50 234 GLN A CA 1
ATOM 1795 C C . GLN A 1 234 ? -22.897 5.790 25.477 1.00 87.50 234 GLN A C 1
ATOM 1797 O O . GLN A 1 234 ? -21.971 5.969 26.271 1.00 87.50 234 GLN A O 1
ATOM 1802 N N . ARG A 1 235 ? -22.913 4.780 24.605 1.00 89.88 235 ARG A N 1
ATOM 1803 C CA . ARG A 1 235 ? -21.900 3.723 24.533 1.00 89.88 235 ARG A CA 1
ATOM 1804 C C . ARG A 1 235 ? -21.467 3.466 23.093 1.00 89.88 235 ARG A C 1
ATOM 1806 O O . ARG A 1 235 ? -22.207 3.751 22.152 1.00 89.88 235 ARG A O 1
ATOM 1813 N N . VAL A 1 236 ? -20.284 2.884 22.947 1.00 93.44 236 VAL A N 1
ATOM 1814 C CA . VAL A 1 236 ? -19.737 2.387 21.678 1.00 93.44 236 VAL A CA 1
ATOM 1815 C C . VAL A 1 236 ? -19.366 0.918 21.784 1.00 93.44 236 VAL A C 1
ATOM 1817 O O . VAL A 1 236 ? -18.944 0.461 22.846 1.00 93.44 236 VAL A O 1
ATOM 1820 N N . LEU A 1 237 ? -19.532 0.178 20.693 1.00 91.56 237 LEU A N 1
ATOM 1821 C CA . LEU A 1 237 ? -19.120 -1.219 20.576 1.00 91.56 237 LEU A CA 1
ATOM 1822 C C . LEU A 1 237 ? -17.695 -1.280 20.011 1.00 91.56 237 LEU A C 1
ATOM 1824 O O . LEU A 1 237 ? -17.434 -0.760 18.927 1.00 91.56 237 LEU A O 1
ATOM 1828 N N . LEU A 1 238 ? -16.780 -1.905 20.751 1.00 90.69 238 LEU A N 1
ATOM 1829 C CA . LEU A 1 238 ? -15.365 -2.054 20.426 1.00 90.69 238 LEU A CA 1
ATOM 1830 C C . LEU A 1 238 ? -14.864 -3.478 20.633 1.00 90.69 238 LEU A C 1
ATOM 1832 O O . LEU A 1 238 ? -15.180 -4.142 21.605 1.00 90.69 238 LEU A O 1
ATOM 1836 N N . GLY A 1 239 ? -13.963 -3.886 19.772 1.00 85.00 239 GLY A N 1
ATOM 1837 C CA . GLY A 1 239 ? -13.432 -5.203 19.574 1.00 85.00 239 GLY A CA 1
ATOM 1838 C C . GLY A 1 239 ? -11.980 -5.468 19.819 1.00 85.00 239 GLY A C 1
ATOM 1839 O O . GLY A 1 239 ? -11.183 -4.540 19.856 1.00 85.00 239 GLY A O 1
ATOM 1840 N N . ARG A 1 240 ? -11.609 -6.746 19.952 1.00 83.38 240 ARG A N 1
ATOM 1841 C CA . ARG A 1 240 ? -10.217 -7.156 20.185 1.00 83.38 240 ARG A CA 1
ATOM 1842 C C . ARG A 1 240 ? -9.843 -8.492 19.532 1.00 83.38 240 ARG A C 1
ATOM 1844 O O . ARG A 1 240 ? -10.456 -9.509 19.785 1.00 83.38 240 ARG A O 1
ATOM 1851 N N . LYS A 1 241 ? -8.715 -8.586 18.829 1.00 74.19 241 LYS A N 1
ATOM 1852 C CA . LYS A 1 241 ? -8.200 -9.920 18.456 1.00 74.19 241 LYS A CA 1
ATOM 1853 C C . LYS A 1 241 ? -7.626 -10.635 19.686 1.00 74.19 241 LYS A C 1
ATOM 1855 O O . LYS A 1 241 ? -7.063 -9.996 20.580 1.00 74.19 241 LYS A O 1
ATOM 1860 N N . ALA A 1 242 ? -7.670 -11.969 19.718 1.00 76.94 242 ALA A N 1
ATOM 1861 C CA . ALA A 1 242 ? -7.006 -12.759 20.766 1.00 76.94 242 ALA A CA 1
ATOM 1862 C C . ALA A 1 242 ? -5.494 -12.465 20.852 1.00 76.94 242 ALA A C 1
ATOM 1864 O O . ALA A 1 242 ? -4.930 -12.455 21.945 1.00 76.94 242 ALA A O 1
ATOM 1865 N N . ALA A 1 243 ? -4.873 -12.167 19.706 1.00 75.00 243 ALA A N 1
ATOM 1866 C CA . ALA A 1 243 ? -3.464 -11.803 19.577 1.00 75.00 243 ALA A CA 1
ATOM 1867 C C . ALA A 1 243 ? -3.128 -10.379 20.062 1.00 75.00 243 ALA A C 1
ATOM 1869 O O . ALA A 1 243 ? -1.953 -10.027 20.150 1.00 75.00 243 ALA A O 1
ATOM 1870 N N . PHE A 1 244 ? -4.124 -9.534 20.344 1.00 73.69 244 PHE A N 1
ATOM 1871 C CA . PHE A 1 244 ? -3.869 -8.170 20.798 1.00 73.69 244 PHE A CA 1
ATOM 1872 C C . PHE A 1 244 ? -3.450 -8.132 22.265 1.00 73.69 244 PHE A C 1
ATOM 1874 O O . PHE A 1 244 ? -3.855 -9.001 23.048 1.00 73.69 244 PHE A O 1
ATOM 1881 N N . PRO A 1 245 ? -2.674 -7.109 22.673 1.00 76.44 245 PRO A N 1
ATOM 1882 C CA . PRO A 1 245 ? -2.374 -6.894 24.078 1.00 76.44 245 PRO A CA 1
ATOM 1883 C C . PRO A 1 245 ? -3.648 -6.885 24.927 1.00 76.44 245 PRO A C 1
ATOM 1885 O O . PRO A 1 245 ? -4.719 -6.441 24.499 1.00 76.44 245 PRO A O 1
ATOM 1888 N N . LYS A 1 246 ? -3.542 -7.412 26.151 1.00 76.81 246 LYS A N 1
ATOM 1889 C CA . LYS A 1 246 ? -4.686 -7.493 27.065 1.00 76.81 246 LYS A CA 1
ATOM 1890 C C . LYS A 1 246 ? -5.312 -6.107 27.231 1.00 76.81 246 LYS A C 1
ATOM 1892 O O . LYS A 1 246 ? -4.602 -5.142 27.485 1.00 76.81 246 LYS A O 1
ATOM 1897 N N . ARG A 1 247 ? -6.648 -6.052 27.174 1.00 77.25 247 ARG A N 1
ATOM 1898 C CA . ARG A 1 247 ? -7.466 -4.832 27.341 1.00 77.25 247 ARG A CA 1
ATOM 1899 C C . ARG A 1 247 ? -7.365 -3.803 26.205 1.00 77.25 247 ARG A C 1
ATOM 1901 O O . ARG A 1 247 ? -7.906 -2.710 26.353 1.00 77.25 247 ARG A O 1
ATOM 1908 N N . TRP A 1 248 ? -6.738 -4.147 25.084 1.00 77.19 248 TRP A N 1
ATOM 1909 C CA . TRP A 1 248 ? -6.799 -3.332 23.876 1.00 77.19 248 TRP A CA 1
ATOM 1910 C C . TRP A 1 248 ? -8.095 -3.610 23.121 1.00 77.19 248 TRP A C 1
ATOM 1912 O O . TRP A 1 248 ? -8.309 -4.743 22.692 1.00 77.19 248 TRP A O 1
ATOM 1922 N N . TYR A 1 249 ? -8.929 -2.582 22.954 1.00 82.00 249 TYR A N 1
ATOM 1923 C CA . TYR A 1 249 ? -10.143 -2.648 22.139 1.00 82.00 249 TYR A CA 1
ATOM 1924 C C . TYR A 1 249 ? -10.150 -1.558 21.054 1.00 82.00 249 TYR A C 1
ATOM 1926 O O . TYR A 1 249 ? -9.467 -0.543 21.173 1.00 82.00 249 TYR A O 1
ATOM 1934 N N . THR A 1 250 ? -10.878 -1.776 19.963 1.00 86.19 250 THR A N 1
ATOM 1935 C CA . THR A 1 250 ? -10.860 -0.945 18.744 1.00 86.19 250 THR A CA 1
ATOM 1936 C C . THR A 1 250 ? -12.152 -1.135 17.939 1.00 86.19 250 THR A C 1
ATOM 1938 O O . THR A 1 250 ? -12.970 -1.948 18.313 1.00 86.19 250 THR A O 1
ATOM 1941 N N . CYS A 1 251 ? -12.430 -0.368 16.890 1.00 91.19 251 CYS A N 1
ATOM 1942 C CA . CYS A 1 251 ? -13.701 -0.476 16.153 1.00 91.19 251 CYS A CA 1
ATOM 1943 C C . CYS A 1 251 ? -13.896 -1.847 15.465 1.00 91.19 251 CYS A C 1
ATOM 1945 O O . CYS A 1 251 ? -12.931 -2.571 15.260 1.00 91.19 251 CYS A O 1
ATOM 1947 N N . VAL A 1 252 ? -15.125 -2.206 15.091 1.00 90.19 252 VAL A N 1
ATOM 1948 C CA . VAL A 1 252 ? -15.375 -3.393 14.244 1.00 90.19 252 VAL A CA 1
ATOM 1949 C C . VAL A 1 252 ? -14.917 -3.081 12.819 1.00 90.19 252 VAL A C 1
ATOM 1951 O O . VAL A 1 252 ? -15.115 -1.948 12.364 1.00 90.19 252 VAL A O 1
ATOM 1954 N N . ALA A 1 253 ? -14.283 -4.029 12.127 1.00 89.88 253 ALA A N 1
ATOM 1955 C CA . ALA A 1 253 ? -13.815 -3.822 10.760 1.00 89.88 253 ALA A CA 1
ATOM 1956 C C . ALA A 1 253 ? -13.803 -5.117 9.950 1.00 89.88 253 ALA A C 1
ATOM 1958 O O . ALA A 1 253 ? -13.387 -6.136 10.481 1.00 89.88 253 ALA A O 1
ATOM 1959 N N . GLY A 1 254 ? -14.131 -5.036 8.662 1.00 87.44 254 GLY A N 1
ATOM 1960 C CA . GLY A 1 254 ? -14.052 -6.185 7.763 1.00 87.44 254 GLY A CA 1
ATOM 1961 C C . GLY A 1 254 ? -14.046 -5.806 6.286 1.00 87.44 254 GLY A C 1
ATOM 1962 O O . GLY A 1 254 ? -14.225 -4.636 5.914 1.00 87.44 254 GLY A O 1
ATOM 1963 N N . PHE A 1 255 ? -13.773 -6.803 5.445 1.00 92.31 255 PHE A N 1
ATOM 1964 C CA . PHE A 1 255 ? -13.653 -6.622 4.004 1.00 92.31 255 PHE A CA 1
ATOM 1965 C C . PHE A 1 255 ? -15.009 -6.315 3.371 1.00 92.31 255 PHE A C 1
ATOM 1967 O O . PHE A 1 255 ? -16.044 -6.869 3.733 1.00 92.31 255 PHE A O 1
ATOM 1974 N N . VAL A 1 256 ? -14.988 -5.457 2.357 1.00 93.56 256 VAL A N 1
ATOM 1975 C CA . VAL A 1 256 ? -16.140 -5.226 1.485 1.00 93.56 256 VAL A CA 1
ATOM 1976 C C . VAL A 1 256 ? -16.207 -6.355 0.461 1.00 93.56 256 VAL A C 1
ATOM 1978 O O . VAL A 1 256 ? -15.227 -6.607 -0.251 1.00 93.56 256 VAL A O 1
ATOM 1981 N N . GLU A 1 257 ? -17.357 -7.018 0.351 1.00 93.88 257 GLU A N 1
ATOM 1982 C CA . GLU A 1 257 ? -17.530 -8.105 -0.611 1.00 93.88 257 GLU A CA 1
ATOM 1983 C C . GLU A 1 257 ? -17.808 -7.601 -2.044 1.00 93.88 257 GLU A C 1
ATOM 1985 O O . GLU A 1 257 ? -18.283 -6.478 -2.254 1.00 93.88 257 GLU A O 1
ATOM 1990 N N . PRO A 1 258 ? -17.527 -8.414 -3.085 1.00 92.50 258 PRO A N 1
ATOM 1991 C CA . PRO A 1 258 ? -17.817 -8.042 -4.466 1.00 92.50 258 PRO A CA 1
ATOM 1992 C C . PRO A 1 258 ? -19.301 -7.719 -4.700 1.00 92.50 258 PRO A C 1
ATOM 1994 O O . PRO A 1 258 ? -20.171 -8.567 -4.532 1.00 92.50 258 PRO A O 1
ATOM 1997 N N . GLY A 1 259 ? -19.579 -6.501 -5.171 1.00 91.19 259 GLY A N 1
ATOM 1998 C CA . GLY A 1 259 ? -20.944 -6.028 -5.442 1.00 91.19 259 GLY A CA 1
ATOM 1999 C C . GLY A 1 259 ? -21.669 -5.461 -4.218 1.00 91.19 259 GLY A C 1
ATOM 2000 O O . GLY A 1 259 ? -22.809 -5.015 -4.344 1.00 91.19 259 GLY A O 1
ATOM 2001 N N . GLU A 1 260 ? -21.015 -5.436 -3.059 1.00 94.31 260 GLU A N 1
ATOM 2002 C CA . GLU A 1 260 ? -21.550 -4.874 -1.826 1.00 94.31 260 GLU A CA 1
ATOM 2003 C C . GLU A 1 260 ? -21.288 -3.358 -1.740 1.00 94.31 260 GLU A C 1
ATOM 2005 O O . GLU A 1 260 ? -20.262 -2.856 -2.205 1.00 94.31 260 GLU A O 1
ATOM 2010 N N . THR A 1 261 ? -22.218 -2.600 -1.147 1.00 92.81 261 THR A N 1
ATOM 2011 C CA . THR A 1 261 ? -21.958 -1.196 -0.785 1.00 92.81 261 THR A CA 1
ATOM 2012 C C . THR A 1 261 ? -21.205 -1.129 0.543 1.00 92.81 261 THR A C 1
ATOM 2014 O O . THR A 1 261 ? -21.300 -2.048 1.355 1.00 92.81 261 THR A O 1
ATOM 2017 N N . LEU A 1 262 ? -20.500 -0.026 0.821 1.00 91.56 262 LEU A N 1
ATOM 2018 C CA . LEU A 1 262 ? -19.793 0.141 2.101 1.00 91.56 262 LEU A CA 1
ATOM 2019 C C . LEU A 1 262 ? -20.742 0.011 3.300 1.00 91.56 262 LEU A C 1
ATOM 2021 O O . LEU A 1 262 ? -20.390 -0.573 4.319 1.00 91.56 262 LEU A O 1
ATOM 2025 N N . GLU A 1 263 ? -21.962 0.531 3.179 1.00 93.31 263 GLU A N 1
ATOM 2026 C CA . GLU A 1 263 ? -22.964 0.482 4.239 1.00 93.31 263 GLU A CA 1
ATOM 2027 C C . GLU A 1 263 ? -23.492 -0.933 4.467 1.00 93.31 263 GLU A C 1
ATOM 2029 O O . GLU A 1 263 ? -23.789 -1.294 5.604 1.00 93.31 263 GLU A O 1
ATOM 2034 N N . ASN A 1 264 ? -23.626 -1.733 3.409 1.00 95.00 264 ASN A N 1
ATOM 2035 C CA . ASN A 1 264 ? -24.020 -3.132 3.544 1.00 95.00 264 ASN A CA 1
ATOM 2036 C C . ASN A 1 264 ? -22.894 -3.960 4.163 1.00 95.00 264 ASN A C 1
ATOM 2038 O O . ASN A 1 264 ? -23.180 -4.688 5.110 1.00 95.00 264 ASN A O 1
ATOM 2042 N N . ALA A 1 265 ? -21.640 -3.732 3.754 1.00 95.06 265 ALA A N 1
ATOM 2043 C CA . ALA A 1 265 ? -20.472 -4.368 4.362 1.00 95.06 265 ALA A CA 1
ATOM 2044 C C . ALA A 1 265 ? -20.406 -4.077 5.863 1.00 95.06 265 ALA A C 1
ATOM 2046 O O . ALA A 1 265 ? -20.316 -4.991 6.672 1.00 95.06 265 ALA A O 1
ATOM 2047 N N . VAL A 1 266 ? -20.577 -2.810 6.257 1.00 94.62 266 VAL A N 1
ATOM 2048 C CA . VAL A 1 266 ? -20.658 -2.413 7.671 1.00 94.62 266 VAL A CA 1
ATOM 2049 C C . VAL A 1 266 ? -21.760 -3.168 8.417 1.00 94.62 266 VAL A C 1
ATOM 2051 O O . VAL A 1 266 ? -21.532 -3.645 9.527 1.00 94.62 266 VAL A O 1
ATOM 2054 N N . ARG A 1 267 ? -22.965 -3.269 7.845 1.00 95.44 267 ARG A N 1
ATOM 2055 C CA . ARG A 1 267 ? -24.086 -3.957 8.505 1.00 95.44 267 ARG A CA 1
ATOM 2056 C C . ARG A 1 267 ? -23.854 -5.461 8.620 1.00 95.44 267 ARG A C 1
ATOM 2058 O O . ARG A 1 267 ? -24.183 -6.019 9.664 1.00 95.44 267 ARG A O 1
ATOM 2065 N N . ARG A 1 268 ? -23.314 -6.089 7.574 1.00 96.31 268 ARG A N 1
ATOM 2066 C CA . ARG A 1 268 ? -22.981 -7.516 7.537 1.00 96.31 268 ARG A CA 1
ATOM 2067 C C . ARG A 1 268 ? -21.893 -7.839 8.556 1.00 96.31 268 ARG A C 1
ATOM 2069 O O . ARG A 1 268 ? -22.141 -8.646 9.441 1.00 96.31 268 ARG A O 1
ATOM 2076 N N . GLU A 1 269 ? -20.763 -7.140 8.498 1.00 94.69 269 GLU A N 1
ATOM 2077 C CA . GLU A 1 269 ? -19.614 -7.382 9.381 1.00 94.69 269 GLU A CA 1
ATOM 2078 C C . GLU A 1 269 ? -19.976 -7.215 10.860 1.00 94.69 269 GLU A C 1
ATOM 2080 O O . GLU A 1 269 ? -19.685 -8.076 11.687 1.00 94.69 269 GLU A O 1
ATOM 2085 N N . VAL A 1 270 ? -20.704 -6.151 11.219 1.00 93.88 270 VAL A N 1
ATOM 2086 C CA . VAL A 1 270 ? -21.129 -5.961 12.615 1.00 93.88 270 VAL A CA 1
ATOM 2087 C C . VAL A 1 270 ? -22.094 -7.060 13.065 1.00 93.88 270 VAL A C 1
ATOM 2089 O O . VAL A 1 270 ? -22.006 -7.511 14.210 1.00 93.88 270 VAL A O 1
ATOM 2092 N N . LEU A 1 271 ? -23.001 -7.513 12.196 1.00 94.69 271 LEU A N 1
ATOM 2093 C CA . LEU A 1 271 ? -23.912 -8.605 12.529 1.00 94.69 271 LEU A CA 1
ATOM 2094 C C . LEU A 1 271 ? -23.155 -9.925 12.728 1.00 94.69 271 LEU A C 1
ATOM 2096 O O . LEU A 1 271 ? -23.426 -10.627 13.700 1.00 94.69 271 LEU A O 1
ATOM 2100 N N . GLU A 1 272 ? -22.220 -10.250 11.838 1.00 92.12 272 GLU A N 1
ATOM 2101 C CA . GLU A 1 272 ? -21.449 -11.497 11.863 1.00 92.12 272 GLU A CA 1
ATOM 2102 C C . GLU A 1 272 ? -20.517 -11.579 13.075 1.00 92.12 272 GLU A C 1
ATOM 2104 O O . GLU A 1 272 ? -20.518 -12.592 13.777 1.00 92.12 272 GLU A O 1
ATOM 2109 N N . GLU A 1 273 ? -19.777 -10.509 13.376 1.00 89.62 273 GLU A N 1
ATOM 2110 C CA . GLU A 1 273 ? -18.815 -10.516 14.483 1.00 89.62 273 GLU A CA 1
ATOM 2111 C C . GLU A 1 273 ? -19.473 -10.368 15.858 1.00 89.62 273 GLU A C 1
ATOM 2113 O O . GLU A 1 273 ? -18.942 -10.841 16.864 1.00 89.62 273 GLU A O 1
ATOM 2118 N N . THR A 1 274 ? -20.612 -9.671 15.936 1.00 89.75 274 THR A N 1
ATOM 2119 C CA . THR A 1 274 ? -21.129 -9.180 17.227 1.00 89.75 274 THR A CA 1
ATOM 2120 C C . THR A 1 274 ? -22.582 -9.551 17.509 1.00 89.75 274 THR A C 1
ATOM 2122 O O . THR A 1 274 ? -23.043 -9.426 18.646 1.00 89.75 274 THR A O 1
ATOM 2125 N N . GLY A 1 275 ? -23.332 -9.973 16.489 1.00 90.19 275 GLY A N 1
ATOM 2126 C CA . GLY A 1 275 ? -24.777 -10.194 16.567 1.00 90.19 275 GLY A CA 1
ATOM 2127 C C . GLY A 1 275 ? -25.617 -8.911 16.630 1.00 90.19 275 GLY A C 1
ATOM 2128 O O . GLY A 1 275 ? -26.840 -8.991 16.759 1.00 90.19 275 GLY A O 1
ATOM 2129 N N . VAL A 1 276 ? -25.003 -7.723 16.561 1.00 93.25 276 VAL A N 1
ATOM 2130 C CA . VAL A 1 276 ? -25.709 -6.435 16.629 1.00 93.25 276 VAL A CA 1
ATOM 2131 C C . VAL A 1 276 ? -26.200 -6.013 15.246 1.00 93.25 276 VAL A C 1
ATOM 2133 O O . VAL A 1 276 ? -25.448 -5.980 14.279 1.00 93.25 276 VAL A O 1
ATOM 2136 N N . ILE A 1 277 ? -27.472 -5.617 15.164 1.00 94.88 277 ILE A N 1
ATOM 2137 C CA . ILE A 1 277 ? -28.065 -5.054 13.947 1.00 94.88 277 ILE A CA 1
ATOM 2138 C C . ILE A 1 277 ? -27.860 -3.537 13.942 1.00 94.88 277 ILE A C 1
ATOM 2140 O O . ILE A 1 277 ? -28.240 -2.850 14.892 1.00 94.88 277 ILE A O 1
ATOM 2144 N N . VAL A 1 278 ? -27.301 -3.010 12.852 1.00 93.31 278 VAL A N 1
ATOM 2145 C CA . VAL A 1 278 ? -26.994 -1.581 12.686 1.00 93.31 278 VAL A CA 1
ATOM 2146 C C . VAL A 1 278 ? -27.909 -0.931 11.651 1.00 93.31 278 VAL A C 1
ATOM 2148 O O . VAL A 1 278 ? -28.166 -1.485 10.584 1.00 93.31 278 VAL A O 1
ATOM 2151 N N . GLY A 1 279 ? -28.396 0.269 11.972 1.00 90.75 279 GLY A N 1
ATOM 2152 C CA . GLY A 1 279 ? -29.279 1.058 11.114 1.00 90.75 279 GLY A CA 1
ATOM 2153 C C . GLY A 1 279 ? -28.515 2.014 10.197 1.00 90.75 279 GLY A C 1
ATOM 2154 O O . GLY A 1 279 ? -28.019 1.623 9.139 1.00 90.75 279 GLY A O 1
ATOM 2155 N N . ASN A 1 280 ? -28.474 3.293 10.575 1.00 91.25 280 ASN A N 1
ATOM 2156 C CA . ASN A 1 280 ? -27.829 4.350 9.797 1.00 91.25 280 ASN A CA 1
ATOM 2157 C C . ASN A 1 280 ? -26.298 4.182 9.763 1.00 91.25 280 ASN A C 1
ATOM 2159 O O . ASN A 1 280 ? -25.692 3.864 10.785 1.00 91.25 280 ASN A O 1
ATOM 2163 N N . VAL A 1 281 ? -25.684 4.434 8.605 1.00 91.69 281 VAL A N 1
ATOM 2164 C CA . VAL A 1 281 ? -24.228 4.383 8.402 1.00 91.69 281 VAL A CA 1
ATOM 2165 C C . VAL A 1 281 ? -23.791 5.710 7.794 1.00 91.69 281 VAL A C 1
ATOM 2167 O O . VAL A 1 281 ? -24.323 6.127 6.770 1.00 91.69 281 VAL A O 1
ATOM 2170 N N . ILE A 1 282 ? -22.835 6.380 8.439 1.00 86.94 282 ILE A N 1
ATOM 2171 C CA . ILE A 1 282 ? -22.327 7.692 8.027 1.00 86.94 282 ILE A CA 1
ATOM 2172 C C . ILE A 1 282 ? -20.830 7.557 7.749 1.00 86.94 282 ILE A C 1
ATOM 2174 O O . ILE A 1 282 ? -20.068 7.146 8.624 1.00 86.94 282 ILE A O 1
ATOM 2178 N N . TYR A 1 283 ? -20.408 7.911 6.535 1.00 86.94 283 TYR A N 1
ATOM 2179 C CA . TYR A 1 283 ? -18.993 7.942 6.173 1.00 86.94 283 TYR A CA 1
ATOM 2180 C C . TYR A 1 283 ? -18.274 9.111 6.862 1.00 86.94 283 TYR A C 1
ATOM 2182 O O . TYR A 1 283 ? -18.763 10.240 6.852 1.00 86.94 283 TYR A O 1
ATOM 2190 N N . TYR A 1 284 ? -17.094 8.838 7.425 1.00 83.06 284 TYR A N 1
ATOM 2191 C CA . TYR A 1 284 ? -16.265 9.832 8.112 1.00 83.06 284 TYR A CA 1
ATOM 2192 C C . TYR A 1 284 ? -14.965 10.124 7.351 1.00 83.06 284 TYR A C 1
ATOM 2194 O O . TYR A 1 284 ? -14.729 11.255 6.934 1.00 83.06 284 TYR A O 1
ATOM 2202 N N . ALA A 1 285 ? -14.121 9.104 7.163 1.00 77.25 285 ALA A N 1
ATOM 2203 C CA . ALA A 1 285 ? -12.829 9.203 6.485 1.00 77.25 285 ALA A CA 1
ATOM 2204 C C . ALA A 1 285 ? -12.325 7.810 6.054 1.00 77.25 285 ALA A C 1
ATOM 2206 O O . ALA A 1 285 ? -12.871 6.792 6.477 1.00 77.25 285 ALA A O 1
ATOM 2207 N N . SER A 1 286 ? -11.256 7.765 5.253 1.00 75.25 286 SER A N 1
ATOM 2208 C CA . SER A 1 286 ? -10.619 6.532 4.771 1.00 75.25 286 SER A CA 1
ATOM 2209 C C . SER A 1 286 ? -9.161 6.430 5.227 1.00 75.25 286 SER A C 1
ATOM 2211 O O . SER A 1 286 ? -8.400 7.389 5.084 1.00 75.25 286 SER A O 1
ATOM 2213 N N . GLN A 1 287 ? -8.763 5.256 5.718 1.00 58.94 287 GLN A N 1
ATOM 2214 C CA . GLN A 1 287 ? -7.388 4.864 6.056 1.00 58.94 287 GLN A CA 1
ATOM 2215 C C . GLN A 1 287 ? -7.224 3.342 5.819 1.00 58.94 287 GLN A C 1
ATOM 2217 O O . GLN A 1 287 ? -8.230 2.641 5.780 1.00 58.94 287 GLN A O 1
ATOM 2222 N N . PRO A 1 288 ? -6.005 2.799 5.673 1.00 53.47 288 PRO A N 1
ATOM 2223 C CA . PRO A 1 288 ? -5.780 1.342 5.533 1.00 53.47 288 PRO A CA 1
ATOM 2224 C C . PRO A 1 288 ? -5.750 0.574 6.899 1.00 53.47 288 PRO A C 1
ATOM 2226 O O . PRO A 1 288 ? -5.118 1.139 7.789 1.00 53.47 288 PRO A O 1
ATOM 2229 N N . TRP A 1 289 ? -6.358 -0.656 7.059 1.00 51.75 289 TRP A N 1
ATOM 2230 C CA . TRP A 1 289 ? -6.101 -1.808 8.043 1.00 51.75 289 TRP A CA 1
ATOM 2231 C C . TRP A 1 289 ? -7.336 -2.550 8.743 1.00 51.75 289 TRP A C 1
ATOM 2233 O O . TRP A 1 289 ? -8.442 -2.044 8.606 1.00 51.75 289 TRP A O 1
A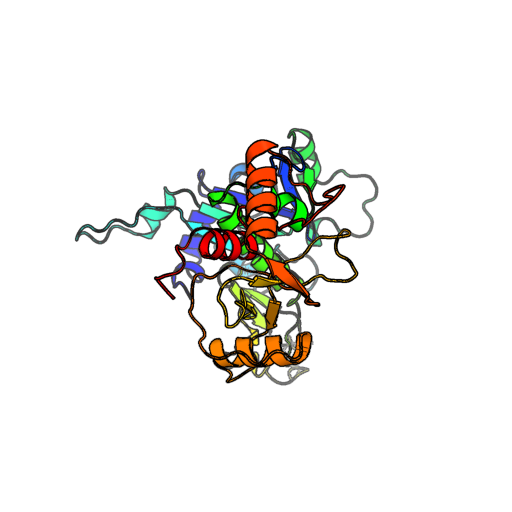TOM 2243 N N . GLU A 1 290 ? -7.181 -3.699 9.501 1.00 39.47 290 GLU A N 1
ATOM 2244 C CA . GLU A 1 290 ? -8.261 -4.689 9.980 1.00 39.47 290 GLU A CA 1
ATOM 2245 C C . GLU A 1 290 ? -8.258 -5.333 11.440 1.00 39.47 290 GLU A C 1
ATOM 2247 O O . GLU A 1 290 ? -7.211 -5.292 12.105 1.00 39.47 290 GLU A O 1
ATOM 2252 N N . LEU A 1 291 ? -9.392 -5.967 11.927 1.00 38.72 291 LEU A N 1
ATOM 2253 C CA . LEU A 1 291 ? -9.816 -6.379 13.343 1.00 38.72 291 LEU A CA 1
ATOM 2254 C C . LEU A 1 291 ? -10.687 -7.718 13.484 1.00 38.72 291 LEU A C 1
ATOM 2256 O O . LEU A 1 291 ? -10.856 -8.300 12.434 1.00 38.72 291 LEU A O 1
ATOM 2260 N N . ASP A 1 292 ? -11.020 -8.306 14.699 1.00 38.28 292 ASP A N 1
ATOM 2261 C CA . ASP A 1 292 ? -11.727 -9.661 14.925 1.00 38.28 292 ASP A CA 1
ATOM 2262 C C . ASP A 1 292 ? -12.606 -9.946 16.250 1.00 38.28 292 ASP A C 1
ATOM 2264 O O . ASP A 1 292 ? -12.846 -11.112 16.566 1.00 38.28 292 ASP A O 1
ATOM 2268 N N . ASP A 1 293 ? -13.054 -9.031 17.138 1.00 41.00 293 ASP A N 1
ATOM 2269 C CA . ASP A 1 293 ? -13.991 -9.389 18.292 1.00 41.00 293 ASP A CA 1
ATOM 2270 C C . ASP A 1 293 ? -14.799 -8.146 18.732 1.00 41.00 293 ASP A C 1
ATOM 2272 O O . ASP A 1 293 ? -14.553 -7.122 18.125 1.00 41.00 293 ASP A O 1
ATOM 2276 N N . ALA A 1 294 ? -15.701 -8.134 19.743 1.00 45.19 294 ALA A N 1
ATOM 2277 C CA . ALA A 1 294 ? -16.486 -6.938 20.170 1.00 45.19 294 ALA A CA 1
ATOM 2278 C C . ALA A 1 294 ? -17.049 -6.907 21.628 1.00 45.19 294 ALA A C 1
ATOM 2280 O O . ALA A 1 294 ? -17.407 -7.922 22.217 1.00 45.19 294 ALA A O 1
ATOM 2281 N N . LYS A 1 295 ? -17.178 -5.702 22.223 1.00 70.88 295 LYS A N 1
ATOM 2282 C CA . LYS A 1 295 ? -17.667 -5.365 23.584 1.00 70.88 295 LYS A CA 1
ATOM 2283 C C . LYS A 1 295 ? -18.073 -3.877 23.722 1.00 70.88 295 LYS A C 1
ATOM 2285 O O . LYS A 1 295 ? -17.432 -3.005 23.157 1.00 70.88 295 LYS A O 1
ATOM 2290 N N . TRP A 1 296 ? -19.092 -3.549 24.524 1.00 75.75 296 TRP A N 1
ATOM 2291 C CA . TRP A 1 296 ? -19.523 -2.160 24.782 1.00 75.75 296 TRP A CA 1
ATOM 2292 C C . TRP A 1 296 ? -18.673 -1.392 25.817 1.00 75.75 296 TRP A C 1
ATOM 2294 O O . TRP A 1 296 ? -18.296 -1.967 26.840 1.00 75.75 296 TRP A O 1
ATOM 2304 N N . PHE A 1 297 ? -18.474 -0.087 25.581 1.00 79.31 297 PHE A N 1
ATOM 2305 C CA . PHE A 1 297 ? -17.785 0.881 26.455 1.00 79.31 297 PHE A CA 1
ATOM 2306 C C . PHE A 1 297 ? -18.558 2.199 26.550 1.00 79.31 297 PHE A C 1
ATOM 2308 O O . PHE A 1 297 ? -19.110 2.664 25.548 1.00 79.31 297 PHE A O 1
ATOM 2315 N N . ASP A 1 298 ? -18.607 2.810 27.731 1.00 80.81 298 ASP A N 1
ATOM 2316 C CA . ASP A 1 298 ? -19.279 4.097 27.934 1.00 80.81 298 ASP A CA 1
ATOM 2317 C C . ASP A 1 298 ? -18.401 5.313 27.584 1.00 80.81 298 ASP A C 1
ATOM 2319 O O . ASP A 1 298 ? -17.179 5.231 27.426 1.00 80.81 298 ASP A O 1
ATOM 2323 N N . ARG A 1 299 ? -19.041 6.482 27.431 1.00 81.25 299 ARG A N 1
ATOM 2324 C CA . ARG A 1 299 ? -18.346 7.729 27.069 1.00 81.25 299 ARG A CA 1
ATOM 2325 C C . ARG A 1 299 ? -17.296 8.141 28.106 1.00 81.25 299 ARG A C 1
ATOM 2327 O O . ARG A 1 299 ? -16.268 8.692 27.721 1.00 81.25 299 ARG A O 1
ATOM 2334 N N . GLY A 1 300 ? -17.526 7.878 29.392 1.00 80.06 300 GLY A N 1
ATOM 2335 C CA . GLY A 1 300 ? -16.573 8.175 30.460 1.00 80.06 300 GLY A CA 1
ATOM 2336 C C . GLY A 1 300 ? -15.311 7.317 30.359 1.00 80.06 300 GLY A C 1
ATOM 2337 O O . GLY A 1 300 ? -14.206 7.849 30.465 1.00 80.06 300 GLY A O 1
ATOM 2338 N N . GLU A 1 301 ? -15.461 6.022 30.077 1.00 76.44 301 GLU A N 1
ATOM 2339 C CA . GLU A 1 301 ? -14.354 5.087 29.845 1.00 76.44 301 GLU A CA 1
ATOM 2340 C C . GLU A 1 301 ? -13.497 5.508 28.641 1.00 76.44 301 GLU A C 1
ATOM 2342 O O . GLU A 1 301 ? -12.267 5.541 28.738 1.00 76.44 301 GLU A O 1
ATOM 2347 N N . VAL A 1 302 ? -14.132 5.893 27.528 1.00 79.06 302 VAL A N 1
ATOM 2348 C CA . VAL A 1 302 ? -13.431 6.341 26.310 1.00 79.06 302 VAL A CA 1
ATOM 2349 C C . VAL A 1 302 ? -12.753 7.698 26.515 1.00 79.06 302 VAL A C 1
ATOM 2351 O O . VAL A 1 302 ? -11.586 7.853 26.156 1.00 79.06 302 VAL A O 1
ATOM 2354 N N . LEU A 1 303 ? -13.433 8.675 27.127 1.00 81.56 303 LEU A N 1
ATOM 2355 C CA . LEU A 1 303 ? -12.847 9.989 27.427 1.00 81.56 303 LEU A CA 1
ATOM 2356 C C . LEU A 1 303 ? -11.645 9.869 28.366 1.00 81.56 303 LEU A C 1
ATOM 2358 O O . LEU A 1 303 ? -10.627 10.525 28.140 1.00 81.56 303 LEU A O 1
ATOM 2362 N N . LYS A 1 304 ? -11.735 9.003 29.383 1.00 82.19 304 LYS A N 1
ATOM 2363 C CA . LYS A 1 304 ? -10.615 8.699 30.277 1.00 82.19 304 LYS A CA 1
ATOM 2364 C C . LYS A 1 304 ? -9.437 8.110 29.496 1.00 82.19 304 LYS A C 1
ATOM 2366 O O . LYS A 1 304 ? -8.326 8.612 29.636 1.00 82.19 304 LYS A O 1
ATOM 2371 N N . ALA A 1 305 ? -9.678 7.134 28.619 1.00 77.12 305 ALA A N 1
ATOM 2372 C CA . ALA A 1 305 ? -8.629 6.532 27.793 1.00 77.12 305 ALA A CA 1
ATOM 2373 C C . ALA A 1 305 ? -7.965 7.542 26.827 1.00 77.12 305 ALA A C 1
ATOM 2375 O O . ALA A 1 305 ? -6.741 7.543 26.677 1.00 77.12 305 ALA A O 1
ATOM 2376 N N . ILE A 1 306 ? -8.740 8.453 26.221 1.00 78.69 306 ILE A N 1
ATOM 2377 C CA . ILE A 1 306 ? -8.223 9.543 25.367 1.00 78.69 306 ILE A CA 1
ATOM 2378 C C . ILE A 1 306 ? -7.373 10.535 26.184 1.00 78.69 306 ILE A C 1
ATOM 2380 O O . ILE A 1 306 ? -6.290 10.945 25.747 1.00 78.69 306 ILE A O 1
ATOM 2384 N N . ALA A 1 307 ? -7.845 10.930 27.369 1.00 77.94 307 ALA A N 1
ATOM 2385 C CA . ALA A 1 307 ? -7.138 11.859 28.251 1.00 77.94 307 ALA A CA 1
ATOM 2386 C C . ALA A 1 307 ? -5.823 11.261 28.779 1.00 77.94 307 ALA A C 1
ATOM 2388 O O . ALA A 1 307 ? -4.799 11.947 28.830 1.00 77.94 307 ALA A O 1
ATOM 2389 N N . GLU A 1 308 ? -5.818 9.971 29.115 1.00 70.00 308 GLU A N 1
ATOM 2390 C CA . GLU A 1 308 ? -4.620 9.232 29.532 1.00 70.00 308 GLU A CA 1
ATOM 2391 C C . GLU A 1 308 ? -3.583 9.125 28.401 1.00 70.00 308 GLU A C 1
ATOM 2393 O O . GLU A 1 308 ? -2.387 9.293 28.654 1.00 70.00 308 GLU A O 1
ATOM 2398 N N . HIS A 1 309 ? -4.027 8.952 27.150 1.00 65.62 309 HIS A N 1
ATOM 2399 C CA . HIS A 1 309 ? -3.160 9.013 25.964 1.00 65.62 309 HIS A CA 1
ATOM 2400 C C . HIS A 1 309 ? -2.511 10.395 25.781 1.00 65.62 309 HIS A C 1
ATOM 2402 O O . HIS A 1 309 ? -1.326 10.502 25.469 1.00 65.62 309 HIS A O 1
ATOM 2408 N N . THR A 1 310 ? -3.283 11.462 26.001 1.00 59.06 310 THR A N 1
ATOM 2409 C CA . THR A 1 310 ? -2.842 12.851 25.777 1.00 59.06 310 THR A CA 1
ATOM 2410 C C . THR A 1 310 ? -1.900 13.354 26.880 1.00 59.06 310 THR A C 1
ATOM 2412 O O . THR A 1 310 ? -0.984 14.124 26.606 1.00 59.06 310 THR A O 1
ATOM 2415 N N . SER A 1 311 ? -2.101 12.922 28.128 1.00 49.91 311 SER A N 1
ATOM 2416 C CA . SER A 1 311 ? -1.362 13.418 29.303 1.00 49.91 311 SER A CA 1
ATOM 2417 C C . SER A 1 311 ? -0.011 12.740 29.539 1.00 49.91 311 SER A C 1
ATOM 2419 O O . SER A 1 311 ? 0.881 13.349 30.124 1.00 49.91 311 SER A O 1
ATOM 2421 N N . THR A 1 312 ? 0.164 11.494 29.096 1.00 46.53 312 THR A N 1
ATOM 2422 C CA . THR A 1 312 ? 1.386 10.722 29.380 1.00 46.53 312 THR A CA 1
ATOM 2423 C C . THR A 1 312 ? 2.391 10.709 28.232 1.00 46.53 312 THR A C 1
ATOM 2425 O O . THR A 1 312 ? 3.538 10.318 28.449 1.00 46.53 312 THR A O 1
ATOM 2428 N N . GLY A 1 313 ? 1.991 11.104 27.014 1.00 45.59 313 GLY A N 1
ATOM 2429 C CA . GLY A 1 313 ? 2.825 10.968 25.811 1.00 45.59 313 GLY A CA 1
ATOM 2430 C C . GLY A 1 313 ? 3.278 9.523 25.543 1.00 45.59 313 GLY A C 1
ATOM 2431 O O . GLY A 1 313 ? 4.228 9.304 24.795 1.00 45.59 313 GLY A O 1
ATOM 2432 N N . GLN A 1 314 ? 2.648 8.540 26.197 1.00 42.53 314 GLN A N 1
ATOM 2433 C CA . GLN A 1 314 ? 2.989 7.126 26.126 1.00 42.53 314 GLN A CA 1
ATOM 2434 C C . GLN A 1 314 ? 1.930 6.385 25.318 1.00 42.53 314 GLN A C 1
ATOM 2436 O O . GLN A 1 314 ? 0.751 6.396 25.665 1.00 42.53 314 GLN A O 1
ATOM 2441 N N . ASP A 1 315 ? 2.386 5.664 24.298 1.00 49.22 315 ASP A N 1
ATOM 2442 C CA . ASP A 1 315 ? 1.603 4.674 23.566 1.00 49.22 315 ASP A CA 1
ATOM 2443 C C . ASP A 1 315 ? 1.392 3.450 24.480 1.00 49.22 315 ASP A C 1
ATOM 2445 O O . ASP A 1 315 ? 2.158 2.481 24.485 1.00 49.22 315 ASP A O 1
ATOM 2449 N N . ARG A 1 316 ? 0.429 3.550 25.406 1.00 49.62 316 ARG A N 1
ATOM 2450 C CA . ARG A 1 316 ? 0.119 2.483 26.366 1.00 49.62 316 ARG A CA 1
ATOM 2451 C C . ARG A 1 316 ? -0.743 1.426 25.692 1.00 49.62 316 ARG A C 1
ATOM 2453 O O . ARG A 1 316 ? -1.935 1.294 25.951 1.00 49.62 316 ARG A O 1
ATOM 2460 N N . THR A 1 317 ? -0.066 0.582 24.931 1.00 46.47 317 THR A N 1
ATOM 2461 C CA . THR A 1 317 ? -0.538 -0.744 24.511 1.00 46.47 317 THR A CA 1
ATOM 2462 C C . THR A 1 317 ? -0.877 -1.658 25.701 1.00 46.47 317 THR A C 1
ATOM 2464 O O . THR A 1 317 ? -1.530 -2.687 25.543 1.00 46.47 317 THR A O 1
ATOM 2467 N N . THR A 1 318 ? -0.467 -1.272 26.915 1.00 45.69 318 THR A N 1
ATOM 2468 C CA . THR A 1 318 ? -0.732 -1.969 28.174 1.00 45.69 318 THR A CA 1
ATOM 2469 C C . THR A 1 318 ? -1.196 -0.982 29.251 1.00 45.69 318 THR A C 1
ATOM 2471 O O . THR A 1 318 ? -0.402 -0.503 30.066 1.00 45.69 318 THR A O 1
ATOM 2474 N N . ALA A 1 319 ? -2.487 -0.654 29.278 1.00 47.62 319 ALA A N 1
ATOM 2475 C CA . ALA A 1 319 ? -3.079 -0.010 30.447 1.00 47.62 319 ALA A CA 1
ATOM 2476 C C . ALA A 1 319 ? -3.075 -1.013 31.620 1.00 47.62 319 ALA A C 1
ATOM 2478 O O . ALA A 1 319 ? -3.626 -2.110 31.504 1.00 47.62 319 ALA A O 1
ATOM 2479 N N . ALA A 1 320 ? -2.424 -0.666 32.738 1.00 46.09 320 ALA A N 1
ATOM 2480 C CA . ALA A 1 320 ? -2.367 -1.521 33.932 1.00 46.09 320 ALA A CA 1
ATOM 2481 C C . ALA A 1 320 ? -3.774 -1.780 34.517 1.00 46.09 320 ALA A C 1
ATOM 2483 O O . ALA A 1 320 ? -4.052 -2.869 35.016 1.00 46.09 320 ALA A O 1
ATOM 2484 N N . GLU A 1 321 ? -4.684 -0.813 34.349 1.00 54.19 321 GLU A N 1
ATOM 2485 C CA . GLU A 1 321 ? -6.122 -0.890 34.614 1.00 54.19 321 GLU A CA 1
ATOM 2486 C C . GLU A 1 321 ? -6.868 -0.055 33.549 1.00 54.19 321 GLU A C 1
ATOM 2488 O O . GLU A 1 321 ? -6.331 0.945 33.087 1.00 54.19 321 GLU A O 1
ATOM 2493 N N . GLY A 1 322 ? -8.089 -0.440 33.144 1.00 63.69 322 GLY A N 1
ATOM 2494 C CA . GLY A 1 322 ? -8.903 0.321 32.170 1.00 63.69 322 GLY A CA 1
ATOM 2495 C C . GLY A 1 322 ? -8.855 -0.145 30.700 1.00 63.69 322 GLY A C 1
ATOM 2496 O O . GLY A 1 322 ? -8.507 -1.297 30.425 1.00 63.69 322 GLY A O 1
ATOM 2497 N N . LEU A 1 323 ? -9.287 0.742 29.790 1.00 74.38 323 LEU A N 1
ATOM 2498 C CA . LEU A 1 323 ? -9.409 0.569 28.331 1.00 74.38 323 LEU A CA 1
ATOM 2499 C C . LEU A 1 323 ? -8.158 1.113 27.623 1.00 74.38 323 LEU A C 1
ATOM 2501 O O . LEU A 1 323 ? -7.813 2.277 27.809 1.00 74.38 323 LEU A O 1
ATOM 2505 N N . ALA A 1 324 ? -7.508 0.300 26.786 1.00 75.12 324 ALA A N 1
ATOM 2506 C CA . ALA A 1 324 ? -6.432 0.753 25.902 1.00 75.12 324 ALA A CA 1
ATOM 2507 C C . ALA A 1 324 ? -6.957 0.956 24.471 1.00 75.12 324 ALA A C 1
ATOM 2509 O O . ALA A 1 324 ? -7.697 0.111 23.957 1.00 75.12 324 ALA A O 1
ATOM 2510 N N . LEU A 1 325 ? -6.565 2.072 23.849 1.00 78.00 325 LEU A N 1
ATOM 2511 C CA . LEU A 1 325 ? -6.994 2.485 22.511 1.00 78.00 325 LEU A CA 1
ATOM 2512 C C . LEU A 1 325 ? -5.843 2.415 21.494 1.00 78.00 325 LEU A C 1
ATOM 2514 O O . LEU A 1 325 ? -4.680 2.456 21.890 1.00 78.00 325 LEU A O 1
ATOM 2518 N N . PRO A 1 326 ? -6.158 2.338 20.186 1.00 74.81 326 PRO A N 1
ATOM 2519 C CA . PRO A 1 326 ? -5.181 2.520 19.117 1.00 74.81 326 PRO A CA 1
ATOM 2520 C C . PRO A 1 326 ? -4.459 3.882 19.159 1.00 74.81 326 PRO A C 1
ATOM 2522 O O . PRO A 1 326 ? -5.033 4.842 19.673 1.00 74.81 326 PRO A O 1
ATOM 2525 N N . PRO A 1 327 ? -3.261 4.010 18.551 1.00 68.44 327 PRO A N 1
ATOM 2526 C CA . PRO A 1 327 ? -2.504 5.260 18.546 1.00 68.44 327 PRO A CA 1
ATOM 2527 C C . PRO A 1 327 ? -3.272 6.441 17.925 1.00 68.44 327 PRO A C 1
ATOM 2529 O O . PRO A 1 327 ? -4.105 6.225 17.032 1.00 68.44 327 PRO A O 1
ATOM 2532 N N . PRO A 1 328 ? -2.949 7.701 18.293 1.00 72.19 328 PRO A N 1
ATOM 2533 C CA . PRO A 1 328 ? -3.732 8.874 17.906 1.00 72.19 328 PRO A CA 1
ATOM 2534 C C . PRO A 1 328 ? -3.915 9.107 16.405 1.00 72.19 328 PRO A C 1
ATOM 2536 O O . PRO A 1 328 ? -4.905 9.708 16.006 1.00 72.19 328 PRO A O 1
ATOM 2539 N N . PHE A 1 329 ? -2.992 8.664 15.554 1.00 64.56 329 PHE A N 1
ATOM 2540 C CA . PHE A 1 329 ? -3.094 8.842 14.099 1.00 64.56 329 PHE A CA 1
ATOM 2541 C C . PHE A 1 329 ? -4.015 7.813 13.416 1.00 64.56 329 PHE A C 1
ATOM 2543 O O . PHE A 1 329 ? -4.403 8.013 12.264 1.00 64.56 329 PHE A O 1
ATOM 2550 N N . SER A 1 330 ? -4.385 6.728 14.106 1.00 72.25 330 SER A N 1
ATOM 2551 C CA . SER A 1 330 ? -5.235 5.673 13.544 1.00 72.25 330 SER A CA 1
ATOM 2552 C C . SER A 1 330 ? -6.692 6.118 13.364 1.00 72.25 330 SER A C 1
ATOM 2554 O O . SER A 1 330 ? -7.233 6.879 14.171 1.00 72.25 330 SER A O 1
ATOM 2556 N N . ILE A 1 331 ? -7.368 5.592 12.338 1.00 78.19 331 ILE A N 1
ATOM 2557 C CA . ILE A 1 331 ? -8.773 5.911 12.040 1.00 78.19 331 ILE A CA 1
ATOM 2558 C C . ILE A 1 331 ? -9.699 5.516 13.183 1.00 78.19 331 ILE A C 1
ATOM 2560 O O . ILE A 1 331 ? -10.614 6.263 13.510 1.00 78.19 331 ILE A O 1
ATOM 2564 N N . ALA A 1 332 ? -9.421 4.391 13.846 1.00 79.00 332 ALA A N 1
ATOM 2565 C CA . ALA A 1 332 ? -10.171 3.950 15.012 1.00 79.00 332 ALA A CA 1
ATOM 2566 C C . ALA A 1 332 ? -10.103 4.990 16.143 1.00 79.00 332 ALA A C 1
ATOM 2568 O O . ALA A 1 332 ? -11.136 5.359 16.699 1.00 79.00 332 ALA A O 1
ATOM 2569 N N . PHE A 1 333 ? -8.915 5.533 16.438 1.00 82.88 333 PHE A N 1
ATOM 2570 C CA . PHE A 1 333 ? -8.785 6.604 17.427 1.00 82.88 333 PHE A CA 1
ATOM 2571 C C . PHE A 1 333 ? -9.504 7.884 16.983 1.00 82.88 333 PHE A C 1
ATOM 2573 O O . PHE A 1 333 ? -10.180 8.513 17.795 1.00 82.88 333 PHE A O 1
ATOM 2580 N N . GLN A 1 334 ? -9.404 8.267 15.705 1.00 82.94 334 GLN A N 1
ATOM 2581 C CA . GLN A 1 334 ? -10.078 9.464 15.184 1.00 82.94 334 GLN A CA 1
ATOM 2582 C C . GLN A 1 334 ? -11.607 9.350 15.258 1.00 82.94 334 GLN A C 1
ATOM 2584 O O . GLN A 1 334 ? -12.261 10.295 15.696 1.00 82.94 334 GLN A O 1
ATOM 2589 N N . LEU A 1 335 ? -12.174 8.186 14.925 1.00 81.44 335 LEU A N 1
ATOM 2590 C CA . LEU A 1 335 ? -13.606 7.903 15.064 1.00 81.44 335 LEU A CA 1
ATOM 2591 C C . LEU A 1 335 ? -14.062 7.987 16.527 1.00 81.44 335 LEU A C 1
ATOM 2593 O O . LEU A 1 335 ? -15.080 8.612 16.828 1.00 81.44 335 LEU A O 1
ATOM 2597 N N . LEU A 1 336 ? -13.292 7.396 17.445 1.00 83.88 336 LEU A N 1
ATOM 2598 C CA . LEU A 1 336 ? -13.593 7.427 18.878 1.00 83.88 336 LEU A CA 1
ATOM 2599 C C . LEU A 1 336 ? -13.505 8.838 19.454 1.00 83.88 336 LEU A C 1
ATOM 2601 O O . LEU A 1 336 ? -14.392 9.255 20.198 1.00 83.88 336 LEU A O 1
ATOM 2605 N N . LYS A 1 337 ? -12.468 9.591 19.079 1.00 84.06 337 LYS A N 1
ATOM 2606 C CA . LYS A 1 337 ? -12.295 10.992 19.465 1.00 84.06 337 LYS A CA 1
ATOM 2607 C C . LYS A 1 337 ? -13.443 11.850 18.949 1.00 84.06 337 LYS A C 1
ATOM 2609 O O . LYS A 1 337 ? -13.985 12.644 19.714 1.00 84.06 337 LYS A O 1
ATOM 2614 N N . PHE A 1 338 ? -13.820 11.677 17.682 1.00 83.69 338 PHE A N 1
ATOM 2615 C CA . PHE A 1 338 ? -14.953 12.378 17.090 1.00 83.69 338 PHE A CA 1
ATOM 2616 C C . PHE A 1 338 ? -16.226 12.114 17.897 1.00 83.69 338 PHE A C 1
ATOM 2618 O O . PHE A 1 338 ? -16.801 13.062 18.426 1.00 83.69 338 PHE A O 1
ATOM 2625 N N . TRP A 1 339 ? -16.602 10.848 18.099 1.00 85.12 339 TRP A N 1
ATOM 2626 C CA . TRP A 1 339 ? -17.781 10.480 18.891 1.00 85.12 339 TRP A CA 1
ATOM 2627 C C . TRP A 1 339 ? -17.747 11.022 20.329 1.00 85.12 339 TRP A C 1
ATOM 2629 O O . TRP A 1 339 ? -18.745 11.552 20.820 1.00 85.12 339 TRP A O 1
ATOM 2639 N N . ALA A 1 340 ? -16.600 10.921 21.005 1.00 82.56 340 ALA A N 1
ATOM 2640 C CA . ALA A 1 340 ? -16.440 11.382 22.381 1.00 82.56 340 ALA A CA 1
ATOM 2641 C C . ALA A 1 340 ? -16.578 12.910 22.517 1.00 82.56 340 ALA A C 1
ATOM 2643 O O . ALA A 1 340 ? -16.966 13.388 23.582 1.00 82.56 340 ALA A O 1
ATOM 2644 N N . SER A 1 341 ? -16.273 13.659 21.451 1.00 79.88 341 SER A N 1
ATOM 2645 C CA . SER A 1 341 ? -16.327 15.126 21.414 1.00 79.88 341 SER A CA 1
ATOM 2646 C C . SER A 1 341 ? -17.695 15.721 21.054 1.00 79.88 341 SER A C 1
ATOM 2648 O O . SER A 1 341 ? -17.888 16.919 21.239 1.00 79.88 341 SER A O 1
ATOM 2650 N N . GLN A 1 342 ? -18.642 14.919 20.553 1.00 73.81 342 GLN A N 1
ATOM 2651 C CA . GLN A 1 342 ? -19.980 15.396 20.183 1.00 73.81 342 GLN A CA 1
ATOM 2652 C C . GLN A 1 342 ? -20.859 15.649 21.422 1.00 73.81 342 GLN A C 1
ATOM 2654 O O . GLN A 1 342 ? -20.949 14.801 22.317 1.00 73.81 342 GLN A O 1
ATOM 2659 N N . GLU A 1 343 ? -21.559 16.790 21.457 1.00 57.47 343 GLU A N 1
ATOM 2660 C CA . GLU A 1 343 ? -22.648 17.027 22.415 1.00 57.47 343 GLU A CA 1
ATOM 2661 C C . GLU A 1 343 ? -23.865 16.152 22.070 1.00 57.47 343 GLU A C 1
ATOM 2663 O O . GLU A 1 343 ? -24.117 15.844 20.907 1.00 57.47 343 GLU A O 1
ATOM 2668 N N . LYS A 1 344 ? -24.641 15.754 23.092 1.00 54.84 344 LYS A N 1
ATOM 2669 C CA . LYS A 1 344 ? -25.757 14.783 23.005 1.00 54.84 344 LYS A CA 1
ATOM 2670 C C . LYS A 1 344 ? -26.842 15.093 21.953 1.00 54.84 344 LYS A C 1
ATOM 2672 O O . LYS A 1 344 ? -27.724 14.262 21.784 1.00 54.84 344 LYS A O 1
ATOM 2677 N N . SER A 1 345 ? -26.839 16.267 21.324 1.00 45.41 345 SER A N 1
ATOM 2678 C CA . SER A 1 345 ? -27.955 16.809 20.541 1.00 45.41 345 SER A CA 1
ATOM 2679 C C . SER A 1 345 ? -27.768 16.823 19.017 1.00 45.41 345 SER A C 1
ATOM 2681 O O . SER A 1 345 ? -28.682 17.275 18.332 1.00 45.41 345 SER A O 1
ATOM 2683 N N . LEU A 1 346 ? -26.630 16.371 18.469 1.00 42.62 346 LEU A N 1
ATOM 2684 C CA . LEU A 1 346 ? -26.331 16.482 17.025 1.00 42.62 346 LEU A CA 1
ATOM 2685 C C . LEU A 1 346 ? -26.373 15.169 16.221 1.00 42.62 346 LEU A C 1
ATOM 2687 O O . LEU A 1 346 ? -25.999 15.163 15.048 1.00 42.62 346 LEU A O 1
ATOM 2691 N N . LEU A 1 347 ? -26.855 14.076 16.809 1.00 42.22 347 LEU A N 1
ATOM 2692 C CA . LEU A 1 347 ? -27.093 12.782 16.156 1.00 42.22 347 LEU A CA 1
ATOM 2693 C C . LEU A 1 347 ? -28.433 12.222 16.630 1.00 42.22 347 LEU A C 1
ATOM 2695 O O . LEU A 1 347 ? -29.029 11.441 15.855 1.00 42.22 347 LEU A O 1
#